Protein AF-A0A2D9JK27-F1 (afdb_monomer)

pLDDT: mean 79.07, std 22.14, range [28.7, 98.31]

Sequence (355 aa):
MSLRSRRISVITSPVRAMCAAALACWISCPAAASADTFESGLTAYERGDFTQALKIWSKVAKLNHAGAQHNLAVMYDHGQGVPEDDRVAVGWYKRAADNGHAPSQYTLGLLHSRGHSVAKDMAIAVDWYKRAALQGHGKSQFILGVLYDFGKDVARDKNEAIKWYRLAALQGDGRAQYNLALMYDFGQGGLDDPHKATEWYKLAAEQGNTKAQYMLGVAYLQGDGVPTDFSLSYAWMSLAAANGHVRARQYRSHPWQKMSREERARGRLLQRELLQRVRLRRSVSLDSPNRMALPTVELVINTQRVLAQRGLLDSAVDGILGPKTRAAIQALQKKLRLPQTGQPSNELLLLIDKD

Foldseek 3Di:
DDDDDDDDDDDDDDDDDDDDDDDDDDPPDPPPPPPLDLVVLVVCVVVLVQLSNLVSLVVVVVVLPLVSLQVNLVCLCPVRNHDNDNLSSLVSLVSSLVSLNLVSLQVQLVCQCVVPNHHNDNVSSLVSLVSSVLLLNLVSLQVQLVCLCVVVNHRNDNQSNLVSLVSSVLLLPLVSLQVNLVCLVVCHPNNPQQLSSLVSLVSSLLVVNLVSLQVNLVCLCVVGSHDNQLLSSLLSLLSSVVVPNPVSVVCSCVSVVVDDPVSVVSSVVSNVVSVVSVVVCVVCVVDDDDDDDDLNSVLVSLLQVLCVVVVQQDDDDPPQGDPSVLVVQQVVCVVVVHDNPSDQDSVNSVVSSVD

Secondary structure (DSSP, 8-state):
-------------------------------------HHHHHHHHHTT-HHHHHHHHHHHHHTT-HHHHHHHHHHHHTTSSS---HHHHHHHHHHHHHTT-HHHHHHHHHHHHHTSSS---HHHHHHHHHHHHHTT-HHHHHHHHHHHHHTSSS---HHHHHHHHHHHHHTT-HHHHHHHHHHHHTTGGG---HHHHHHHHHHHHHTT-HHHHHHHHHHHHHTSSS---HHHHHHHHHHHHHTT-HHHHHHTTHHHHH--HHHHHHHHHHHHHHHHHHHHHHHHTTS-----SS--HHHHHHHHHHHHHTT-----STT---HHHHHHHHHHHHHTT----SS--HHHHHHHTT-

Solvent-accessible surface area (backbone atoms only — not comparable to full-atom values): 18714 Å² total; per-residue (Å²): 137,89,87,82,87,84,89,88,80,91,90,81,90,89,88,88,85,90,85,86,89,81,93,76,84,84,76,79,73,72,77,75,75,75,69,80,37,72,65,58,17,50,58,27,42,77,70,66,39,26,56,59,15,50,57,28,24,62,55,40,27,74,72,68,36,26,69,28,19,34,54,50,12,51,26,21,63,66,35,47,65,41,76,62,33,56,68,62,12,52,55,25,23,47,54,6,25,76,64,63,29,37,71,27,17,35,49,51,14,51,28,17,60,68,35,54,94,41,74,64,35,52,68,62,12,49,53,27,19,49,59,9,27,78,74,62,35,46,71,27,18,32,49,52,10,50,34,18,58,72,29,63,89,40,77,64,32,49,62,60,11,51,54,24,13,49,57,10,27,71,65,62,38,38,66,23,20,31,53,48,12,50,28,17,62,67,44,44,71,78,32,70,37,39,46,60,13,41,54,27,13,46,58,5,25,76,72,62,32,39,66,22,19,30,50,42,12,47,25,18,61,72,36,48,46,40,74,64,32,41,29,58,12,27,17,30,8,46,50,9,26,75,70,63,32,64,68,22,60,72,50,32,59,59,36,56,76,75,45,54,77,65,42,51,52,49,16,54,50,49,30,52,50,53,51,49,53,51,52,51,48,57,61,42,73,75,58,80,96,81,86,90,90,65,80,47,58,65,45,54,49,42,29,52,50,50,33,45,77,70,73,36,63,49,86,56,61,92,88,43,69,20,73,62,34,30,51,52,50,39,52,48,25,60,75,71,74,44,81,83,71,68,60,83,47,73,70,51,39,60,46,50,56,74,108

Nearest PDB structures (foldseek):
  6deh-assembly2_B  TM=8.705E-01  e=5.105E-14  Legionella pneumophila subsp. pneumophila str. Philadelphia 1
  1ouv-assembly1_A  TM=7.460E-01  e=3.993E-12  Helicobacter pylori 26695
  4bwr-assembly1_A  TM=6.079E-01  e=4.332E-12  Escherichia coli CFT073
  6ok3-assembly1_B  TM=6.475E-01  e=3.062E-11  Oxalobacter formigenes OXCC13
  6onw-assembly1_B  TM=7.110E-01  e=1.992E-08  Oxalobacter formigenes OXCC13

Structure (mmCIF, N/CA/C/O backbone):
data_AF-A0A2D9JK27-F1
#
_entry.id   AF-A0A2D9JK27-F1
#
loop_
_atom_site.group_PDB
_atom_site.id
_atom_site.type_symbol
_atom_site.label_atom_id
_atom_site.label_alt_id
_atom_site.label_comp_id
_atom_site.label_asym_id
_atom_site.label_entity_id
_atom_site.label_seq_id
_atom_site.pdbx_PDB_ins_code
_atom_site.Cartn_x
_atom_site.Cartn_y
_atom_site.Cartn_z
_atom_site.occupancy
_atom_site.B_iso_or_equiv
_atom_site.auth_seq_id
_atom_site.auth_comp_id
_atom_site.auth_asym_id
_atom_site.auth_atom_id
_atom_site.pdbx_PDB_model_num
ATOM 1 N N . MET A 1 1 ? 44.751 73.634 81.754 1.00 36.12 1 MET A N 1
ATOM 2 C CA . MET A 1 1 ? 45.955 73.489 80.902 1.00 36.12 1 MET A CA 1
ATOM 3 C C . MET A 1 1 ? 45.918 72.121 80.229 1.00 36.12 1 MET A C 1
ATOM 5 O O . MET A 1 1 ? 45.548 71.171 80.900 1.00 36.12 1 MET A O 1
ATOM 9 N N . SER A 1 2 ? 46.302 72.066 78.945 1.00 33.91 2 SER A N 1
ATOM 10 C CA . SER A 1 2 ? 46.357 70.902 78.027 1.00 33.91 2 SER A CA 1
ATOM 11 C C . SER A 1 2 ? 44.991 70.414 77.506 1.00 33.91 2 SER A C 1
ATOM 13 O O . SER A 1 2 ? 44.220 69.849 78.268 1.00 33.91 2 SER A O 1
ATOM 15 N N . LEU A 1 3 ? 44.472 70.781 76.324 1.00 31.64 3 LEU A N 1
ATOM 16 C CA . LEU A 1 3 ? 44.894 70.824 74.902 1.00 31.64 3 LEU A CA 1
ATOM 17 C C . LEU A 1 3 ? 44.561 69.572 74.070 1.00 31.64 3 LEU A C 1
ATOM 19 O O . LEU A 1 3 ? 44.720 68.427 74.468 1.00 31.64 3 LEU A O 1
ATOM 23 N N . ARG A 1 4 ? 44.026 69.898 72.890 1.00 34.91 4 ARG A N 1
ATOM 24 C CA . ARG A 1 4 ? 43.303 69.105 71.895 1.00 34.91 4 ARG A CA 1
ATOM 25 C C . ARG A 1 4 ? 44.209 68.292 70.959 1.00 34.91 4 ARG A C 1
ATOM 27 O O . ARG A 1 4 ? 45.256 68.767 70.545 1.00 34.91 4 ARG A O 1
ATOM 34 N N . SER A 1 5 ? 43.597 67.224 70.436 1.00 34.84 5 SER A N 1
ATOM 35 C CA . SER A 1 5 ? 43.664 66.684 69.061 1.00 34.84 5 SER A CA 1
ATOM 36 C C . SER A 1 5 ? 44.984 66.117 68.520 1.00 34.84 5 SER A C 1
ATOM 38 O O . SER A 1 5 ? 45.970 66.833 68.412 1.00 34.84 5 SER A O 1
ATOM 40 N N . ARG A 1 6 ? 44.906 64.925 67.907 1.00 33.84 6 ARG A N 1
ATOM 41 C CA . ARG A 1 6 ? 44.798 64.776 66.437 1.00 33.84 6 ARG A CA 1
ATOM 42 C C . ARG A 1 6 ? 44.455 63.337 66.023 1.00 33.84 6 ARG A C 1
ATOM 44 O O . ARG A 1 6 ? 44.800 62.380 66.699 1.00 33.84 6 ARG A O 1
ATOM 51 N N . ARG A 1 7 ? 43.722 63.254 64.906 1.00 37.22 7 ARG A N 1
ATOM 52 C CA . ARG A 1 7 ? 43.318 62.057 64.145 1.00 37.22 7 ARG A CA 1
ATOM 53 C C . ARG A 1 7 ? 44.465 61.527 63.277 1.00 37.22 7 ARG A C 1
ATOM 55 O O . ARG A 1 7 ? 45.333 62.320 62.935 1.00 37.22 7 ARG A O 1
ATOM 62 N N . ILE A 1 8 ? 44.335 60.266 62.845 1.00 33.34 8 ILE A N 1
ATOM 63 C CA . ILE A 1 8 ? 44.569 59.637 61.512 1.00 33.34 8 ILE A CA 1
ATOM 64 C C . ILE A 1 8 ? 44.318 58.121 61.745 1.00 33.34 8 ILE A C 1
ATOM 66 O O . ILE A 1 8 ? 44.697 57.636 62.801 1.00 33.34 8 ILE A O 1
ATOM 70 N N . SER A 1 9 ? 43.804 57.238 60.885 1.00 32.19 9 SER A N 1
ATOM 71 C CA . SER A 1 9 ? 42.799 57.194 59.811 1.00 32.19 9 SER A CA 1
ATOM 72 C C . SER A 1 9 ? 43.004 55.834 59.104 1.00 32.19 9 SER A C 1
ATOM 74 O O . SER A 1 9 ? 44.050 55.684 58.489 1.00 32.19 9 SER A O 1
ATOM 76 N N . VAL A 1 10 ? 41.983 54.949 59.114 1.00 35.03 10 VAL A N 1
ATOM 77 C CA . VAL A 1 10 ? 41.627 53.940 58.063 1.00 35.03 10 VAL A CA 1
ATOM 78 C C . VAL A 1 10 ? 42.650 52.759 57.929 1.00 35.03 10 VAL A C 1
ATOM 80 O O . VAL A 1 10 ? 43.820 52.932 58.218 1.00 35.03 10 VAL A O 1
ATOM 83 N N . ILE A 1 11 ? 42.363 51.492 57.578 1.00 31.75 11 ILE A N 1
ATOM 84 C CA . ILE A 1 11 ? 41.552 50.894 56.498 1.00 31.75 11 ILE A CA 1
ATOM 85 C C . ILE A 1 11 ? 41.138 49.432 56.857 1.00 31.75 11 ILE A C 1
ATOM 87 O O . ILE A 1 11 ? 41.673 48.798 57.755 1.00 31.75 11 ILE A O 1
ATOM 91 N N . THR A 1 12 ? 40.132 48.972 56.118 1.00 30.97 12 THR A N 1
ATOM 92 C CA . THR A 1 12 ? 39.091 47.927 56.177 1.00 30.97 12 THR A CA 1
ATOM 93 C C . THR A 1 12 ? 39.421 46.424 55.964 1.00 30.97 12 THR A C 1
ATOM 95 O O . THR A 1 12 ? 40.153 46.116 55.033 1.00 30.97 12 THR A O 1
ATOM 98 N N . SER A 1 13 ? 38.649 45.555 56.669 1.00 28.70 13 SER A N 1
ATOM 99 C CA . SER A 1 13 ? 37.913 44.300 56.263 1.00 28.70 13 SER A CA 1
ATOM 100 C C . SER A 1 13 ? 38.675 43.072 55.684 1.00 28.70 13 SER A C 1
ATOM 102 O O . SER A 1 13 ? 39.800 43.269 55.241 1.00 28.70 13 SER A O 1
ATOM 104 N N . PRO A 1 14 ? 38.102 41.832 55.553 1.00 46.06 14 PRO A N 1
ATOM 105 C CA . PRO A 1 14 ? 36.779 41.266 55.944 1.00 46.06 14 PRO A CA 1
ATOM 106 C C . PRO A 1 14 ? 36.826 39.863 56.632 1.00 46.06 14 PRO A C 1
ATOM 108 O O . PRO A 1 14 ? 37.885 39.262 56.734 1.00 46.06 14 PRO A O 1
ATOM 111 N N . VAL A 1 15 ? 35.667 39.316 57.061 1.00 32.09 15 VAL A N 1
ATOM 112 C CA . VAL A 1 15 ? 35.153 37.930 56.811 1.00 32.09 15 VAL A CA 1
ATOM 113 C C . VAL A 1 15 ? 33.833 37.695 57.588 1.00 32.09 15 VAL A C 1
ATOM 115 O O . VAL A 1 15 ? 33.694 38.080 58.745 1.00 32.09 15 VAL A O 1
ATOM 118 N N . ARG A 1 16 ? 32.848 37.077 56.915 1.00 37.12 16 ARG A N 1
ATOM 119 C CA . ARG A 1 16 ? 31.519 36.645 57.407 1.00 37.12 16 ARG A CA 1
ATOM 120 C C . ARG A 1 16 ? 31.577 35.236 58.022 1.00 37.12 16 ARG A C 1
ATOM 122 O O . ARG A 1 16 ? 32.208 34.387 57.403 1.00 37.12 16 ARG A O 1
ATOM 129 N N . ALA A 1 17 ? 30.790 34.956 59.075 1.00 29.52 17 ALA A N 1
ATOM 130 C CA . ALA A 1 17 ? 30.052 33.687 59.267 1.00 29.52 17 ALA A CA 1
ATOM 131 C C . ALA A 1 17 ? 29.111 33.686 60.501 1.00 29.52 17 ALA A C 1
ATOM 133 O O . ALA A 1 17 ? 29.390 34.365 61.482 1.00 29.52 17 ALA A O 1
ATOM 134 N N . MET A 1 18 ? 28.096 32.798 60.433 1.00 28.92 18 MET A N 1
ATOM 135 C CA . MET A 1 18 ? 27.169 32.265 61.469 1.00 28.92 18 MET A CA 1
ATOM 136 C C . MET A 1 18 ? 25.878 33.059 61.746 1.00 28.92 18 MET A C 1
ATOM 138 O O . MET A 1 18 ? 25.916 34.278 61.792 1.00 28.92 18 MET A O 1
ATOM 142 N N . CYS A 1 19 ? 24.700 32.490 62.051 1.00 29.11 19 CYS A N 1
ATOM 143 C CA . CYS A 1 19 ? 23.987 31.197 61.891 1.00 29.11 19 CYS A CA 1
ATOM 144 C C . CYS A 1 19 ? 22.624 31.396 62.615 1.00 29.11 19 CYS A C 1
ATOM 146 O O . CYS A 1 19 ? 22.661 32.017 63.672 1.00 29.11 19 CYS A O 1
ATOM 148 N N . ALA A 1 20 ? 21.481 30.852 62.142 1.00 29.02 20 ALA A N 1
ATOM 149 C CA . ALA A 1 20 ? 20.421 30.230 62.987 1.00 29.02 20 ALA A CA 1
ATOM 150 C C . ALA A 1 20 ? 19.099 29.880 62.244 1.00 29.02 20 ALA A C 1
ATOM 152 O O . ALA A 1 20 ? 18.412 30.757 61.737 1.00 29.02 20 ALA A O 1
ATOM 153 N N . ALA A 1 21 ? 18.751 28.584 62.317 1.00 32.91 21 ALA A N 1
ATOM 154 C CA . ALA A 1 21 ? 17.438 27.955 62.565 1.00 32.91 21 ALA A CA 1
ATOM 155 C C . ALA A 1 21 ? 16.209 28.181 61.645 1.00 32.91 21 ALA A C 1
ATOM 157 O O . ALA A 1 21 ? 15.587 29.235 61.666 1.00 32.91 21 ALA A O 1
ATOM 158 N N . ALA A 1 22 ? 15.730 27.084 61.031 1.00 32.44 22 ALA A N 1
ATOM 159 C CA . ALA A 1 22 ? 14.298 26.760 60.913 1.00 32.44 22 ALA A CA 1
ATOM 160 C C . ALA A 1 22 ? 14.086 25.254 60.624 1.00 32.44 22 ALA A C 1
ATOM 162 O O . ALA A 1 22 ? 14.517 24.747 59.590 1.00 32.44 22 ALA A O 1
ATOM 163 N N . LEU A 1 23 ? 13.409 24.546 61.540 1.00 39.44 23 LEU A N 1
ATOM 164 C CA . LEU A 1 23 ? 12.764 23.254 61.279 1.00 39.44 23 LEU A CA 1
ATOM 165 C C . LEU A 1 23 ? 11.509 23.497 60.426 1.00 39.44 23 LEU A C 1
ATOM 167 O O . LEU A 1 23 ? 10.651 24.278 60.834 1.00 39.44 23 LEU A O 1
ATOM 171 N N . ALA A 1 24 ? 11.345 22.782 59.312 1.00 38.31 24 ALA A N 1
ATOM 172 C CA . ALA A 1 24 ? 10.057 22.676 58.631 1.00 38.31 24 ALA A CA 1
ATOM 173 C C . ALA A 1 24 ? 9.840 21.263 58.068 1.00 38.31 24 ALA A C 1
ATOM 175 O O . ALA A 1 24 ? 10.695 20.702 57.386 1.00 38.31 24 ALA A O 1
ATOM 176 N N . CYS A 1 25 ? 8.677 20.720 58.429 1.00 33.12 25 CYS A N 1
ATOM 177 C CA . CYS A 1 25 ? 8.059 19.458 58.036 1.00 33.12 25 CYS A CA 1
ATOM 178 C C . CYS A 1 25 ? 8.458 18.914 56.657 1.00 33.12 25 CYS A C 1
ATOM 180 O O . CYS A 1 25 ? 8.181 19.521 55.625 1.00 33.12 25 CYS A O 1
ATOM 182 N N . TRP A 1 26 ? 8.963 17.681 56.651 1.00 35.50 26 TRP A N 1
ATOM 183 C CA . TRP A 1 26 ? 8.923 16.814 55.481 1.00 35.50 26 TRP A CA 1
ATOM 184 C C . TRP A 1 26 ? 7.473 16.376 55.264 1.00 35.50 26 TRP A C 1
ATOM 186 O O . TRP A 1 26 ? 7.000 15.419 55.875 1.00 35.50 26 TRP A O 1
ATOM 196 N N . ILE A 1 27 ? 6.749 17.091 54.405 1.00 44.16 27 ILE A N 1
ATOM 197 C CA . ILE A 1 27 ? 5.524 16.552 53.819 1.00 44.16 27 ILE A CA 1
ATOM 198 C C . ILE A 1 27 ? 5.970 15.409 52.911 1.00 44.16 27 ILE A C 1
ATOM 200 O O . ILE A 1 27 ? 6.575 15.625 51.861 1.00 44.16 27 ILE A O 1
ATOM 204 N N . SER A 1 28 ? 5.698 14.183 53.352 1.00 39.62 28 SER A N 1
ATOM 205 C CA . SER A 1 28 ? 5.709 13.010 52.490 1.00 39.62 28 SER A CA 1
ATOM 206 C C . SER A 1 28 ? 4.688 13.268 51.384 1.00 39.62 28 SER A C 1
ATOM 208 O O . SER A 1 28 ? 3.481 13.224 51.609 1.00 39.62 28 SER A O 1
ATOM 210 N N . CYS A 1 29 ? 5.180 13.650 50.209 1.00 35.00 29 CYS A N 1
ATOM 211 C CA . CYS A 1 29 ? 4.376 13.702 49.003 1.00 35.00 29 CYS A CA 1
ATOM 212 C C . CYS A 1 29 ? 3.961 12.249 48.722 1.00 35.00 29 CYS A C 1
ATOM 214 O O . CYS A 1 29 ? 4.851 11.422 48.494 1.00 35.00 29 CYS A O 1
ATOM 216 N N . PRO A 1 30 ? 2.667 11.882 48.781 1.00 42.03 30 PRO A N 1
ATOM 217 C CA . PRO A 1 30 ? 2.264 10.560 48.342 1.00 42.03 30 PRO A CA 1
ATOM 218 C C . PRO A 1 30 ? 2.642 10.482 46.868 1.00 42.03 30 PRO A C 1
ATOM 220 O O . PRO A 1 30 ? 2.273 11.371 46.097 1.00 42.03 30 PRO A O 1
ATOM 223 N N . ALA A 1 31 ? 3.412 9.460 46.489 1.00 41.34 31 ALA A N 1
ATOM 224 C CA . ALA A 1 31 ? 3.684 9.153 45.093 1.00 41.34 31 ALA A CA 1
ATOM 225 C C . ALA A 1 31 ? 2.365 9.271 44.326 1.00 41.34 31 ALA A C 1
ATOM 227 O O . ALA A 1 31 ? 1.400 8.584 44.667 1.00 41.34 31 ALA A O 1
ATOM 228 N N . ALA A 1 32 ? 2.301 10.209 43.377 1.00 42.62 32 ALA A N 1
ATOM 229 C CA . ALA A 1 32 ? 1.109 10.450 42.589 1.00 42.62 32 ALA A CA 1
ATOM 230 C C . ALA A 1 32 ? 0.640 9.102 42.039 1.00 42.62 32 ALA A C 1
ATOM 232 O O . ALA A 1 32 ? 1.335 8.491 41.226 1.00 42.62 32 ALA A O 1
ATOM 233 N N . ALA A 1 33 ? -0.500 8.609 42.531 1.00 47.75 33 ALA A N 1
ATOM 234 C CA . ALA A 1 33 ? -1.174 7.476 41.929 1.00 47.75 33 ALA A CA 1
ATOM 235 C C . ALA A 1 33 ? -1.341 7.8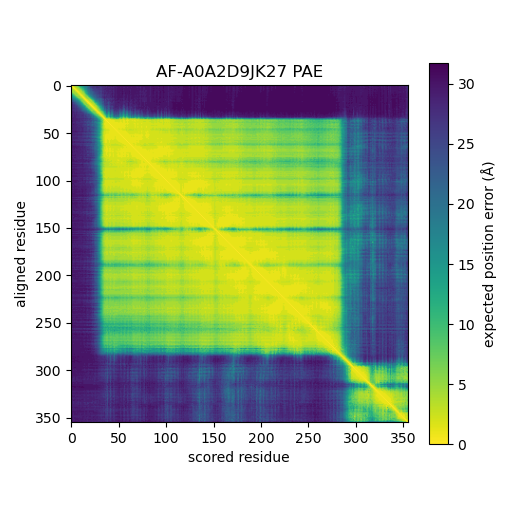48 40.457 1.00 47.75 33 ALA A C 1
ATOM 237 O O . ALA A 1 33 ? -2.023 8.827 40.151 1.00 47.75 33 ALA A O 1
ATOM 238 N N . SER A 1 34 ? -0.619 7.164 39.567 1.00 55.28 34 SER A N 1
ATOM 239 C CA . SER A 1 34 ? -0.634 7.494 38.147 1.00 55.28 34 SER A CA 1
ATOM 240 C C . SER A 1 34 ? -2.086 7.451 37.696 1.00 55.28 34 SER A C 1
ATOM 242 O O . SER A 1 34 ? -2.704 6.387 37.763 1.00 55.28 34 SER A O 1
ATOM 244 N N . ALA A 1 35 ? -2.652 8.596 37.317 1.00 75.81 35 ALA A N 1
ATOM 245 C CA . ALA A 1 35 ? -4.026 8.641 36.853 1.00 75.81 35 ALA A CA 1
ATOM 246 C C . ALA A 1 35 ? -4.196 7.615 35.720 1.00 75.81 35 ALA A C 1
ATOM 248 O O . ALA A 1 35 ? -3.325 7.495 34.851 1.00 75.81 35 ALA A O 1
ATOM 249 N N . ASP A 1 36 ? -5.289 6.852 35.753 1.00 86.56 36 ASP A N 1
ATOM 250 C CA . ASP A 1 36 ? -5.648 5.932 34.673 1.00 86.56 36 ASP A CA 1
ATOM 251 C C . ASP A 1 36 ? -5.857 6.773 33.397 1.00 86.56 36 ASP A C 1
ATOM 253 O O . ASP A 1 36 ? -6.894 7.412 33.219 1.00 86.56 36 ASP A O 1
ATOM 257 N N . THR A 1 37 ? -4.840 6.822 32.536 1.00 92.31 37 THR A N 1
ATOM 258 C CA . THR A 1 37 ? -4.794 7.598 31.291 1.00 92.31 37 THR A CA 1
ATOM 259 C C . THR A 1 37 ? -4.713 6.647 30.105 1.00 92.31 37 THR A C 1
ATOM 261 O O . THR A 1 37 ? -4.419 5.462 30.255 1.00 92.31 37 THR A O 1
ATOM 264 N N . PHE A 1 38 ? -4.966 7.148 28.896 1.00 86.50 38 PHE A N 1
ATOM 265 C CA . PHE A 1 38 ? -4.797 6.336 27.691 1.00 86.50 38 PHE A CA 1
ATOM 266 C C . PHE A 1 38 ? -3.371 5.758 27.579 1.00 86.50 38 PHE A C 1
ATOM 268 O O . PHE A 1 38 ? -3.225 4.558 27.335 1.00 86.50 38 PHE A O 1
ATOM 275 N N . GLU A 1 39 ? -2.356 6.584 27.852 1.00 90.38 39 GLU A N 1
ATOM 276 C CA . GLU A 1 39 ? -0.934 6.219 27.779 1.00 90.38 39 GLU A CA 1
ATOM 277 C C . GLU A 1 39 ? -0.511 5.200 28.840 1.00 90.38 39 GLU A C 1
ATOM 279 O O . GLU A 1 39 ? 0.279 4.298 28.556 1.00 90.38 39 GLU A O 1
ATOM 284 N N . SER A 1 40 ? -1.058 5.278 30.062 1.00 89.88 40 SER A N 1
ATOM 285 C CA . SER A 1 40 ? -0.768 4.254 31.072 1.00 89.88 40 SER A CA 1
ATOM 286 C C . SER A 1 40 ? -1.354 2.891 30.686 1.00 89.88 40 SER A C 1
ATOM 288 O O . SER A 1 40 ? -0.734 1.864 30.964 1.00 89.88 40 SER A O 1
ATOM 290 N N . GLY A 1 41 ? -2.487 2.872 29.974 1.00 88.38 41 GLY A N 1
ATOM 291 C CA . GLY A 1 41 ? -3.033 1.659 29.361 1.00 88.38 41 GLY A CA 1
ATOM 292 C C . GLY A 1 41 ? -2.144 1.105 28.243 1.00 88.38 41 GLY A C 1
ATOM 293 O O . GLY A 1 41 ? -1.900 -0.099 28.213 1.00 88.38 41 GLY A O 1
ATOM 294 N N . LEU A 1 42 ? -1.596 1.970 27.379 1.00 86.12 42 LEU A N 1
ATOM 295 C CA . LEU A 1 42 ? -0.650 1.566 26.328 1.00 86.12 42 LEU A CA 1
ATOM 296 C C . LEU A 1 42 ? 0.628 0.972 26.920 1.00 86.12 42 LEU A C 1
ATOM 298 O O . LEU A 1 42 ? 1.037 -0.119 26.537 1.00 86.12 42 LEU A O 1
ATOM 302 N N . THR A 1 43 ? 1.184 1.630 27.936 1.00 89.56 43 THR A N 1
ATOM 303 C CA . THR A 1 43 ? 2.369 1.150 28.656 1.00 89.56 43 THR A CA 1
ATOM 304 C C . THR A 1 43 ? 2.130 -0.227 29.287 1.00 89.56 43 THR A C 1
ATOM 306 O O . THR A 1 43 ? 3.018 -1.078 29.274 1.00 89.56 43 THR A O 1
ATOM 309 N N . ALA A 1 44 ? 0.943 -0.468 29.854 1.00 87.94 44 ALA A N 1
ATOM 310 C CA . ALA A 1 44 ? 0.585 -1.777 30.398 1.00 87.94 44 ALA A CA 1
ATOM 311 C C . ALA A 1 44 ? 0.484 -2.842 29.292 1.00 87.94 44 ALA A C 1
ATOM 313 O O . ALA A 1 44 ? 1.047 -3.927 29.429 1.00 87.94 44 ALA A O 1
ATOM 314 N N . TYR A 1 45 ? -0.160 -2.505 28.172 1.00 88.00 45 TYR A N 1
ATOM 315 C CA . TYR A 1 45 ? -0.314 -3.395 27.022 1.00 88.00 45 TYR A CA 1
ATOM 316 C C . TYR A 1 45 ? 1.035 -3.788 26.400 1.00 88.00 45 TYR A C 1
ATOM 318 O O . TYR A 1 45 ? 1.276 -4.966 26.152 1.00 88.00 45 TYR A O 1
ATOM 326 N N . GLU A 1 46 ? 1.947 -2.832 26.209 1.00 87.44 46 GLU A N 1
ATOM 327 C CA . GLU A 1 46 ? 3.296 -3.076 25.671 1.00 87.44 46 GLU A CA 1
ATOM 328 C C . GLU A 1 46 ? 4.145 -3.982 26.574 1.00 87.44 46 GLU A C 1
ATOM 330 O O . GLU A 1 46 ? 5.004 -4.719 26.091 1.00 87.44 46 GLU A O 1
ATOM 335 N N . ARG A 1 47 ? 3.883 -3.974 27.886 1.00 92.81 47 ARG A N 1
ATOM 336 C CA . ARG A 1 47 ? 4.515 -4.880 28.860 1.00 92.81 47 ARG A CA 1
ATOM 337 C C . ARG A 1 47 ? 3.851 -6.260 28.926 1.00 92.81 47 ARG A C 1
ATOM 339 O O . ARG A 1 47 ? 4.297 -7.098 29.704 1.00 92.81 47 ARG A O 1
ATOM 346 N N . GLY A 1 48 ? 2.791 -6.493 28.152 1.00 88.56 48 GLY A N 1
ATOM 347 C CA . GLY A 1 48 ? 1.994 -7.720 28.188 1.00 88.56 48 GLY A CA 1
ATOM 348 C C . GLY A 1 48 ? 1.043 -7.822 29.386 1.00 88.56 48 GLY A C 1
ATOM 349 O O . GLY A 1 48 ? 0.423 -8.866 29.580 1.00 88.56 48 GLY A O 1
ATOM 350 N N . ASP A 1 49 ? 0.887 -6.759 30.184 1.00 95.75 49 ASP A N 1
ATOM 351 C CA . ASP A 1 49 ? -0.093 -6.706 31.274 1.00 95.75 49 ASP A CA 1
ATOM 352 C C . ASP A 1 49 ? -1.473 -6.324 30.722 1.00 95.75 49 ASP A C 1
ATOM 354 O O . ASP A 1 49 ? -1.983 -5.208 30.883 1.00 95.75 49 ASP A O 1
ATOM 358 N N . PHE A 1 50 ? -2.076 -7.280 30.015 1.00 93.12 50 PHE A N 1
ATOM 359 C CA . PHE A 1 50 ? -3.376 -7.095 29.382 1.00 93.12 50 PHE A CA 1
ATOM 360 C C . PHE A 1 50 ? -4.494 -6.882 30.407 1.00 93.12 50 PHE A C 1
ATOM 362 O O . PHE A 1 50 ? -5.429 -6.137 30.141 1.00 93.12 50 PHE A O 1
ATOM 369 N N . THR A 1 51 ? -4.402 -7.455 31.606 1.00 96.81 51 THR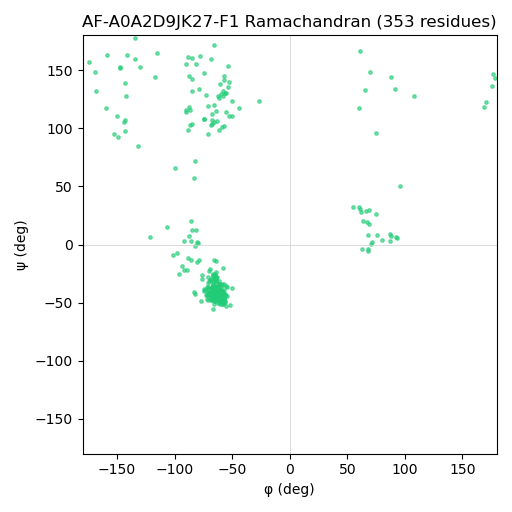 A N 1
ATOM 370 C CA . THR A 1 51 ? -5.412 -7.250 32.656 1.00 96.81 51 THR A CA 1
ATOM 371 C C . THR A 1 51 ? -5.455 -5.788 33.099 1.00 96.81 51 THR A C 1
ATOM 373 O O . THR A 1 51 ? -6.532 -5.188 33.202 1.00 96.81 51 THR A O 1
ATOM 376 N N . GLN A 1 52 ? -4.288 -5.183 33.326 1.00 95.81 52 GLN A N 1
ATOM 377 C CA . GLN A 1 52 ? -4.204 -3.778 33.701 1.00 95.81 52 GLN A CA 1
ATOM 378 C C . GLN A 1 52 ? -4.580 -2.856 32.533 1.00 95.81 52 GLN A C 1
ATOM 380 O O . GLN A 1 52 ? -5.336 -1.902 32.738 1.00 95.81 52 GLN A O 1
ATOM 385 N N . ALA A 1 53 ? -4.136 -3.161 31.308 1.00 92.31 53 ALA A N 1
ATOM 386 C CA . ALA A 1 53 ? -4.532 -2.416 30.110 1.00 92.31 53 ALA A CA 1
ATOM 387 C C . ALA A 1 53 ? -6.058 -2.422 29.914 1.00 92.31 53 ALA A C 1
ATOM 389 O O . ALA A 1 53 ? -6.662 -1.363 29.728 1.00 92.31 53 ALA A O 1
ATOM 390 N N . LEU A 1 54 ? -6.699 -3.589 30.067 1.00 96.94 54 LEU A N 1
ATOM 391 C CA . LEU A 1 54 ? -8.150 -3.752 29.970 1.00 96.94 54 LEU A CA 1
ATOM 392 C C . LEU A 1 54 ? -8.864 -2.872 30.991 1.00 96.94 54 LEU A C 1
ATOM 394 O O . LEU A 1 54 ? -9.814 -2.163 30.653 1.00 96.94 54 LEU A O 1
A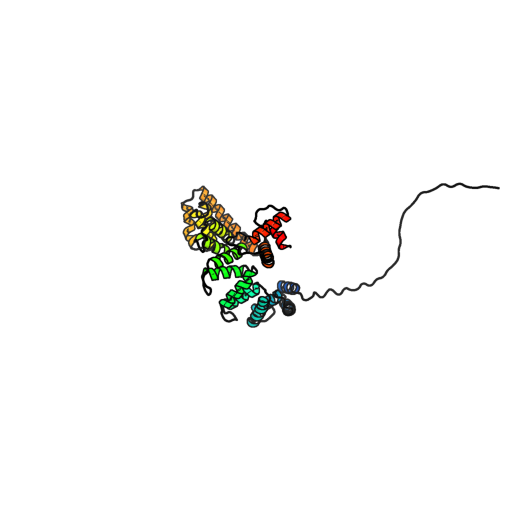TOM 398 N N . LYS A 1 55 ? -8.406 -2.899 32.247 1.00 97.12 55 LYS A N 1
ATOM 399 C CA . LYS A 1 55 ? -8.983 -2.112 33.341 1.00 97.12 55 LYS A CA 1
ATOM 400 C C . LYS A 1 55 ? -8.892 -0.611 33.064 1.00 97.12 55 LYS A C 1
ATOM 402 O O . LYS A 1 55 ? -9.886 0.095 33.248 1.00 97.12 55 LYS A O 1
ATOM 407 N N . ILE A 1 56 ? -7.728 -0.131 32.626 1.00 95.44 56 ILE A N 1
ATOM 408 C CA . ILE A 1 56 ? -7.496 1.287 32.326 1.00 95.44 56 ILE A CA 1
ATOM 409 C C . ILE A 1 56 ? -8.340 1.711 31.122 1.00 95.44 56 ILE A C 1
ATOM 411 O O . ILE A 1 56 ? -9.166 2.621 31.234 1.00 95.44 56 ILE A O 1
ATOM 415 N N . TRP A 1 57 ? -8.207 1.029 29.982 1.00 95.75 57 TRP A N 1
ATOM 416 C CA . TRP A 1 57 ? -8.938 1.398 28.771 1.00 95.75 57 TRP A CA 1
ATOM 417 C C . TRP A 1 57 ? -10.449 1.228 28.918 1.00 95.75 57 TRP A C 1
ATOM 419 O O . TRP A 1 57 ? -11.179 2.043 28.367 1.00 95.75 57 TRP A O 1
ATOM 429 N N . SER A 1 58 ? -10.949 0.303 29.744 1.00 96.88 58 SER A N 1
ATOM 430 C CA . SER A 1 58 ? -12.384 0.222 30.071 1.00 96.88 58 SER A CA 1
ATOM 431 C C . SER A 1 58 ? -12.921 1.481 30.757 1.00 96.88 58 SER A C 1
ATOM 433 O O . SER A 1 58 ? -14.080 1.845 30.551 1.00 96.88 58 SER A O 1
ATOM 435 N N . LYS A 1 59 ? -12.111 2.158 31.580 1.00 96.62 59 LYS A N 1
ATOM 436 C CA . LYS A 1 59 ? -12.492 3.435 32.204 1.00 96.62 59 LYS A CA 1
ATOM 437 C C . LYS A 1 59 ? -12.380 4.582 31.204 1.00 96.62 59 LYS A C 1
ATOM 439 O O . LYS A 1 59 ? -13.332 5.336 31.034 1.00 96.62 59 LYS A O 1
ATOM 444 N N . VAL A 1 60 ? -11.253 4.671 30.499 1.00 93.50 60 VAL A N 1
ATOM 445 C CA . VAL A 1 60 ? -10.965 5.758 29.549 1.00 93.50 60 VAL A CA 1
ATOM 446 C C . VAL A 1 60 ? -11.918 5.724 28.342 1.00 93.50 60 VAL A C 1
ATOM 448 O O . VAL A 1 60 ? -12.397 6.764 27.896 1.00 93.50 60 VAL A O 1
ATOM 451 N N . ALA A 1 61 ? -12.296 4.539 27.858 1.00 93.12 61 ALA A N 1
ATOM 452 C CA . ALA A 1 61 ? -13.250 4.368 26.760 1.00 93.12 61 ALA A CA 1
ATOM 453 C C . ALA A 1 61 ? -14.665 4.872 27.100 1.00 93.12 61 ALA A C 1
ATOM 455 O O . ALA A 1 61 ? -15.374 5.349 26.208 1.00 93.12 61 ALA A O 1
ATOM 456 N N . LYS A 1 62 ? -15.075 4.803 28.378 1.00 94.31 62 LYS A N 1
ATOM 457 C CA . LYS A 1 62 ? -16.357 5.357 28.860 1.00 94.31 62 LYS A CA 1
ATOM 458 C C . LYS A 1 62 ? -16.376 6.886 28.848 1.00 94.31 62 LYS A C 1
ATOM 460 O O . LYS A 1 62 ? -17.451 7.465 28.766 1.00 94.31 62 LYS A O 1
ATOM 465 N N . LEU A 1 63 ? -15.206 7.527 28.851 1.00 93.12 63 LEU A N 1
ATOM 466 C CA . LEU A 1 63 ? -15.039 8.977 28.685 1.00 93.12 63 LEU A CA 1
ATOM 467 C C . LEU A 1 63 ? -14.988 9.397 27.205 1.00 93.12 63 LEU A C 1
ATOM 469 O O . LEU A 1 63 ? -14.479 10.461 26.870 1.00 93.12 63 LEU A O 1
ATOM 473 N N . ASN A 1 64 ? -15.494 8.548 26.310 1.00 90.50 64 ASN A N 1
ATOM 474 C CA . ASN A 1 64 ? -15.558 8.774 24.870 1.00 90.50 64 ASN A CA 1
ATOM 475 C C . ASN A 1 64 ? -14.199 8.906 24.150 1.00 90.50 64 ASN A C 1
ATOM 477 O O . ASN A 1 64 ? -14.127 9.428 23.039 1.00 90.50 64 ASN A O 1
ATOM 481 N N . HIS A 1 65 ? -13.115 8.408 24.750 1.00 90.12 65 HIS A N 1
ATOM 482 C CA . HIS A 1 65 ? -11.794 8.427 24.126 1.00 90.12 65 HIS A CA 1
ATOM 483 C C . HIS A 1 65 ? -11.696 7.380 23.005 1.00 90.12 65 HIS A C 1
ATOM 485 O O . HIS A 1 65 ? -11.610 6.175 23.262 1.00 90.12 65 HIS A O 1
ATOM 491 N N . ALA A 1 66 ? -11.672 7.836 21.753 1.00 88.06 66 ALA A N 1
ATOM 492 C CA . ALA A 1 66 ? -11.801 6.970 20.583 1.00 88.06 66 ALA A CA 1
ATOM 493 C C . ALA A 1 66 ? -10.653 5.946 20.440 1.00 88.06 66 ALA A C 1
ATOM 495 O O . ALA A 1 66 ? -10.900 4.790 20.099 1.00 88.06 66 ALA A O 1
ATOM 496 N N . GLY A 1 67 ? -9.417 6.322 20.793 1.00 85.25 67 GLY A N 1
ATOM 497 C CA . GLY A 1 67 ? -8.280 5.391 20.807 1.00 85.25 67 GLY A CA 1
ATOM 498 C C . GLY A 1 67 ? -8.406 4.303 21.880 1.00 85.25 67 GLY A C 1
ATOM 499 O O . GLY A 1 67 ? -8.047 3.154 21.648 1.00 85.25 67 GLY A O 1
ATOM 500 N N . ALA A 1 68 ? -9.004 4.620 23.036 1.00 90.19 68 ALA A N 1
ATOM 501 C CA . ALA A 1 68 ? -9.206 3.634 24.102 1.00 90.19 68 ALA A CA 1
ATOM 502 C C . ALA A 1 68 ? -10.330 2.664 23.729 1.00 90.19 68 ALA A C 1
ATOM 504 O O . ALA A 1 68 ? -10.225 1.470 23.978 1.00 90.19 68 ALA A O 1
ATOM 505 N N . GLN A 1 69 ? -11.387 3.174 23.088 1.00 95.56 69 GLN A N 1
ATOM 506 C CA . GLN A 1 69 ? -12.454 2.354 22.518 1.00 95.56 69 GLN A CA 1
ATOM 507 C C . GLN A 1 69 ? -11.913 1.409 21.438 1.00 95.56 69 GLN A C 1
ATOM 509 O O . GLN A 1 69 ? -12.276 0.239 21.428 1.00 95.56 69 GLN A O 1
ATOM 514 N N . HIS A 1 70 ? -11.019 1.884 20.563 1.00 94.38 70 HIS A N 1
ATOM 515 C CA . HIS A 1 70 ? -10.358 1.035 19.573 1.00 94.38 70 HIS A CA 1
ATOM 516 C C . HIS A 1 70 ? -9.510 -0.058 20.222 1.00 94.38 70 HIS A C 1
ATOM 518 O O . HIS A 1 70 ? -9.669 -1.226 19.884 1.00 94.38 70 HIS A O 1
ATOM 524 N N . ASN A 1 71 ? -8.645 0.301 21.171 1.00 92.25 71 ASN A N 1
ATOM 525 C CA . ASN A 1 71 ? -7.773 -0.678 21.813 1.00 92.25 71 ASN A CA 1
ATOM 526 C C . ASN A 1 71 ? -8.577 -1.704 22.617 1.00 92.25 71 ASN A C 1
ATOM 528 O O . ASN A 1 71 ? -8.278 -2.890 22.571 1.00 92.25 71 ASN A O 1
ATOM 532 N N . LEU A 1 72 ? -9.654 -1.273 23.277 1.00 94.88 72 LEU A N 1
ATOM 533 C CA . LEU A 1 72 ? -10.578 -2.184 23.943 1.00 94.88 72 LEU A CA 1
ATOM 534 C C . LEU A 1 72 ? -11.242 -3.144 22.946 1.00 94.88 72 LEU A C 1
ATOM 536 O O . LEU A 1 72 ? -11.348 -4.328 23.239 1.00 94.88 72 LEU A O 1
ATOM 540 N N . ALA A 1 73 ? -11.639 -2.662 21.763 1.00 95.88 73 ALA A N 1
ATOM 541 C CA . ALA A 1 73 ? -12.167 -3.518 20.702 1.00 95.88 73 ALA A CA 1
ATOM 542 C C . ALA A 1 73 ? -11.153 -4.587 20.269 1.00 95.88 73 ALA A C 1
ATOM 544 O O . ALA A 1 73 ? -11.512 -5.755 20.210 1.00 95.88 73 ALA A O 1
ATOM 545 N N . VAL A 1 74 ? -9.889 -4.202 20.049 1.00 93.06 74 VAL A N 1
ATOM 546 C CA . VAL A 1 74 ? -8.795 -5.128 19.692 1.00 93.06 74 VAL A CA 1
ATOM 547 C C . VAL A 1 74 ? -8.586 -6.193 20.771 1.00 93.06 74 VAL A C 1
ATOM 549 O O . VAL A 1 74 ? -8.384 -7.359 20.450 1.00 93.06 74 VAL A O 1
ATOM 552 N N . MET A 1 75 ? -8.680 -5.826 22.051 1.00 94.50 75 MET A N 1
ATOM 553 C CA . MET A 1 75 ? -8.531 -6.796 23.139 1.00 94.50 75 MET A CA 1
ATOM 554 C C . MET A 1 75 ? -9.636 -7.856 23.136 1.00 94.50 75 MET A C 1
ATOM 556 O O . MET A 1 75 ? -9.335 -9.026 23.352 1.00 94.50 75 MET A O 1
ATOM 560 N N . TYR A 1 76 ? -10.886 -7.469 22.856 1.00 97.06 76 TYR A N 1
ATOM 561 C CA . TYR A 1 76 ? -11.988 -8.422 22.681 1.00 97.06 76 TYR A CA 1
ATOM 562 C C . TYR A 1 76 ? -11.876 -9.226 21.375 1.00 97.06 76 TYR A C 1
ATOM 564 O O . TYR A 1 76 ? -12.238 -10.393 21.377 1.00 97.06 76 TYR A O 1
ATOM 572 N N . ASP A 1 77 ? -11.349 -8.646 20.294 1.00 92.38 77 ASP A N 1
ATOM 573 C CA . ASP A 1 77 ? -11.147 -9.310 18.987 1.00 92.38 77 ASP A CA 1
ATOM 574 C C . ASP A 1 77 ? -10.031 -10.373 19.018 1.00 92.38 77 ASP A C 1
ATOM 576 O O . ASP A 1 77 ? -9.974 -11.269 18.184 1.00 92.38 77 ASP A O 1
ATOM 580 N N . HIS A 1 78 ? -9.098 -10.272 19.969 1.00 91.38 78 HIS A N 1
ATOM 581 C CA . HIS A 1 78 ? -7.943 -11.175 20.081 1.00 91.38 78 HIS A CA 1
ATOM 582 C C . HIS A 1 78 ? -7.860 -11.924 21.415 1.00 91.38 78 HIS A C 1
ATOM 584 O O . HIS A 1 78 ? -6.853 -12.577 21.692 1.00 91.38 78 HIS A O 1
ATOM 590 N N . GLY A 1 79 ? -8.875 -11.797 22.271 1.00 92.75 79 GLY A N 1
ATOM 591 C CA . GLY A 1 79 ? -8.895 -12.440 23.584 1.00 92.75 79 GLY A CA 1
ATOM 592 C C . GLY A 1 79 ? -7.742 -12.014 24.514 1.00 92.75 79 GLY A C 1
ATOM 593 O O . GLY A 1 79 ? -7.231 -12.809 25.306 1.00 92.75 79 GLY A O 1
ATOM 594 N N . GLN A 1 80 ? -7.267 -10.769 24.406 1.00 91.88 80 GLN A N 1
ATOM 595 C CA . GLN A 1 80 ? -6.106 -10.283 25.158 1.00 91.88 80 GLN A CA 1
ATOM 596 C C . GLN A 1 80 ? -6.531 -9.767 26.532 1.00 91.88 80 GLN A C 1
ATOM 598 O O . GLN A 1 80 ? -7.067 -8.670 26.660 1.00 91.88 80 GLN A O 1
ATOM 603 N N . GLY A 1 81 ? -6.292 -10.556 27.581 1.00 90.94 81 GLY A N 1
ATOM 604 C CA . GLY A 1 81 ? -6.683 -10.201 28.954 1.00 90.94 81 GLY A CA 1
ATOM 605 C C . GLY A 1 81 ? -8.194 -10.267 29.222 1.00 90.94 81 GLY A C 1
ATOM 606 O O . GLY A 1 81 ? -8.630 -9.968 30.331 1.00 90.94 81 GLY A O 1
ATOM 607 N N . VAL A 1 82 ? -8.986 -10.675 28.230 1.00 96.44 82 VAL A N 1
ATOM 608 C CA . VAL A 1 82 ? -10.437 -10.891 28.288 1.00 96.44 82 VAL A CA 1
ATOM 609 C C . VAL A 1 82 ? -10.794 -12.039 27.337 1.00 96.44 82 VAL A C 1
ATOM 611 O O . VAL A 1 82 ? -10.053 -12.234 26.379 1.00 96.44 82 VAL A O 1
ATOM 614 N N . PRO A 1 83 ? -11.865 -12.824 27.557 1.00 97.44 83 PRO A N 1
ATOM 615 C CA . PRO A 1 83 ? -12.319 -13.781 26.551 1.00 97.44 83 PRO A CA 1
ATOM 616 C C . PRO A 1 83 ? -12.629 -13.094 25.217 1.00 97.44 83 PRO A C 1
ATOM 618 O O . PRO A 1 83 ? -13.166 -11.985 25.202 1.00 97.44 83 PRO A O 1
ATOM 621 N N . GLU A 1 84 ? -12.290 -13.767 24.121 1.00 96.50 84 GLU A N 1
ATOM 622 C CA . GLU A 1 84 ? -12.602 -13.306 22.769 1.00 96.50 84 GLU A CA 1
ATOM 623 C C . GLU A 1 84 ? -14.122 -13.168 22.590 1.00 96.50 84 GLU A C 1
ATOM 625 O O . GLU A 1 84 ? -14.881 -14.077 22.939 1.00 96.50 84 GLU A O 1
ATOM 630 N N . ASP A 1 85 ? -14.566 -12.014 22.092 1.00 96.88 85 ASP A N 1
ATOM 631 C CA . ASP A 1 85 ? -15.977 -11.724 21.832 1.00 96.88 85 ASP A CA 1
ATOM 632 C C . ASP A 1 85 ? -16.116 -10.693 20.703 1.00 96.88 85 ASP A C 1
ATOM 634 O O . ASP A 1 85 ? -16.114 -9.474 20.920 1.00 96.88 85 ASP A O 1
ATOM 638 N N . ASP A 1 86 ? -16.302 -11.196 19.484 1.00 93.19 86 ASP A N 1
ATOM 639 C CA . ASP A 1 86 ? -16.487 -10.384 18.281 1.00 93.19 86 ASP A CA 1
ATOM 640 C C . ASP A 1 86 ? -17.645 -9.392 18.391 1.00 93.19 86 ASP A C 1
ATOM 642 O O . ASP A 1 86 ? -17.585 -8.291 17.841 1.00 93.19 86 ASP A O 1
ATOM 646 N N . ARG A 1 87 ? -18.739 -9.753 19.076 1.00 94.75 87 ARG A N 1
ATOM 647 C CA . ARG A 1 87 ? -19.911 -8.869 19.175 1.00 94.75 87 ARG A CA 1
ATOM 648 C C . ARG A 1 87 ? -19.582 -7.661 20.035 1.00 94.75 87 ARG A C 1
ATOM 650 O O . ARG A 1 87 ? -19.947 -6.534 19.683 1.00 94.75 87 ARG A O 1
ATOM 657 N N . VAL A 1 88 ? -18.875 -7.881 21.141 1.00 96.62 88 VAL A N 1
ATOM 658 C CA . VAL A 1 88 ? -18.388 -6.799 21.998 1.00 96.62 88 VAL A CA 1
ATOM 659 C C . VAL A 1 88 ? -17.326 -5.975 21.265 1.00 96.62 88 VAL A C 1
ATOM 661 O O . VAL A 1 88 ? -17.399 -4.741 21.295 1.00 96.62 88 VAL A O 1
ATOM 664 N N . ALA A 1 89 ? -16.405 -6.620 20.541 1.00 96.62 89 ALA A N 1
ATOM 665 C CA . ALA A 1 89 ? -15.392 -5.948 19.729 1.00 96.62 89 ALA A CA 1
ATOM 666 C C . ALA A 1 89 ? -16.021 -5.026 18.671 1.00 96.62 89 ALA A C 1
ATOM 668 O O . ALA A 1 89 ? -15.718 -3.833 18.634 1.00 96.62 89 ALA A O 1
ATOM 669 N N . VAL A 1 90 ? -16.974 -5.526 17.874 1.00 97.62 90 VAL A N 1
ATOM 670 C CA . VAL A 1 90 ? -17.734 -4.743 16.880 1.00 97.62 90 VAL A CA 1
ATOM 671 C C . VAL A 1 90 ? -18.400 -3.529 17.530 1.00 97.62 90 VAL A C 1
ATOM 673 O O . VAL A 1 90 ? -18.330 -2.421 16.991 1.00 97.62 90 VAL A O 1
ATOM 676 N N . GLY A 1 91 ? -19.017 -3.706 18.702 1.00 97.69 91 GLY A N 1
ATOM 677 C CA . GLY A 1 91 ? -19.644 -2.613 19.445 1.00 97.69 91 GLY A CA 1
ATOM 678 C C . GLY A 1 91 ? -18.658 -1.499 19.811 1.00 97.69 91 GLY A C 1
ATOM 679 O O . GLY A 1 91 ? -18.971 -0.314 19.657 1.00 97.69 91 GLY A O 1
ATOM 680 N N . TRP A 1 92 ? -17.450 -1.858 20.247 1.00 97.94 92 TRP A N 1
ATOM 681 C CA . TRP A 1 92 ? -16.396 -0.895 20.570 1.00 97.94 92 TRP A CA 1
ATOM 682 C C . TRP A 1 92 ? -15.743 -0.273 19.335 1.00 97.94 92 TRP A C 1
ATOM 684 O O . TRP A 1 92 ? -15.547 0.946 19.318 1.00 97.94 92 TRP A O 1
ATOM 694 N N . TYR A 1 93 ? -15.493 -1.050 18.275 1.00 97.62 93 TYR A N 1
ATOM 695 C CA . TYR A 1 93 ? -15.044 -0.516 16.988 1.00 97.62 93 TYR A CA 1
ATOM 696 C C . TYR A 1 93 ? -16.025 0.521 16.460 1.00 97.62 93 TYR A C 1
ATOM 698 O O . TYR A 1 93 ? -15.598 1.595 16.039 1.00 97.62 93 TYR A O 1
ATOM 706 N N . LYS A 1 94 ? -17.331 0.248 16.550 1.00 98.19 94 LYS A N 1
ATOM 707 C CA . LYS A 1 94 ? -18.364 1.192 16.129 1.00 98.19 94 LYS A CA 1
ATOM 708 C C . LYS A 1 94 ? -18.335 2.488 16.922 1.00 98.19 94 LYS A C 1
ATOM 710 O O . LYS A 1 94 ? -18.305 3.548 16.311 1.00 98.19 94 LYS A O 1
ATOM 715 N N . ARG A 1 95 ? -18.260 2.428 18.254 1.00 98.12 95 ARG A N 1
ATOM 716 C CA . ARG A 1 95 ? -18.147 3.640 19.087 1.00 98.12 95 ARG A CA 1
ATOM 717 C C . ARG A 1 95 ? -16.912 4.467 18.724 1.00 98.12 95 ARG A C 1
ATOM 719 O O . ARG A 1 95 ? -17.023 5.670 18.514 1.00 98.12 95 ARG A O 1
ATOM 726 N N . ALA A 1 96 ? -15.758 3.818 18.570 1.00 93.81 96 ALA A N 1
ATOM 727 C CA . ALA A 1 96 ? -14.529 4.492 18.158 1.00 93.81 96 ALA A CA 1
ATOM 728 C C . ALA A 1 96 ? -14.664 5.133 16.765 1.00 93.81 96 ALA A C 1
ATOM 730 O O . ALA A 1 96 ? -14.235 6.266 16.557 1.00 93.81 96 ALA A O 1
ATOM 731 N N . ALA A 1 97 ? -15.269 4.418 15.813 1.00 95.25 97 ALA A N 1
ATOM 732 C CA . ALA A 1 97 ? -15.470 4.879 14.445 1.00 95.25 97 ALA A CA 1
ATOM 733 C C . ALA A 1 97 ? -16.453 6.059 14.351 1.00 95.25 97 ALA A C 1
ATOM 735 O O . ALA A 1 97 ? -16.178 7.018 13.621 1.00 95.25 97 ALA A O 1
ATOM 736 N N . ASP A 1 98 ? -17.550 6.008 15.113 1.00 95.75 98 ASP A N 1
ATOM 737 C CA . ASP A 1 98 ? -18.529 7.091 15.260 1.00 95.75 98 ASP A CA 1
ATOM 738 C C . ASP A 1 98 ? -17.867 8.352 15.851 1.00 95.75 98 ASP A C 1
ATOM 740 O O . ASP A 1 98 ? -18.168 9.464 15.426 1.00 95.75 98 ASP A O 1
ATOM 744 N N . ASN A 1 99 ? -16.881 8.182 16.741 1.00 87.12 99 ASN A N 1
ATOM 745 C CA . ASN A 1 99 ? -16.045 9.258 17.292 1.00 87.12 99 ASN A CA 1
ATOM 746 C C . ASN A 1 99 ? -14.880 9.692 16.382 1.00 87.12 99 ASN A C 1
ATOM 748 O O . ASN A 1 99 ? -13.965 10.384 16.827 1.00 87.12 99 ASN A O 1
ATOM 752 N N . GLY A 1 100 ? -14.874 9.275 15.116 1.00 85.19 100 GLY A N 1
ATOM 753 C CA . GLY A 1 100 ? -13.879 9.712 14.140 1.00 85.19 100 GLY A CA 1
ATOM 754 C C . GLY A 1 100 ? -12.590 8.889 14.099 1.00 85.19 100 GLY A C 1
ATOM 755 O O . GLY A 1 100 ? -11.720 9.211 13.302 1.00 85.19 100 GLY A O 1
ATOM 756 N N . HIS A 1 101 ? -12.433 7.809 14.871 1.00 91.31 101 HIS A N 1
ATOM 757 C CA . HIS A 1 101 ? -11.188 7.029 14.860 1.00 91.31 101 HIS A CA 1
ATOM 758 C C . HIS A 1 101 ? -10.973 6.303 13.521 1.00 91.31 101 HIS A C 1
ATOM 760 O O . HIS A 1 101 ? -11.587 5.265 13.254 1.00 91.31 101 HIS A O 1
ATOM 766 N N . ALA A 1 102 ? -10.080 6.829 12.677 1.00 86.69 102 ALA A N 1
ATOM 767 C CA . ALA A 1 102 ? -9.872 6.339 11.313 1.00 86.69 102 ALA A CA 1
ATOM 768 C C . ALA A 1 102 ? -9.489 4.842 11.217 1.00 86.69 102 ALA A C 1
ATOM 770 O O . ALA A 1 102 ? -10.055 4.156 10.360 1.00 86.69 102 ALA A O 1
ATOM 771 N N . PRO A 1 103 ? -8.626 4.275 12.091 1.00 89.50 103 PRO A N 1
ATOM 772 C CA . PRO A 1 103 ? -8.379 2.832 12.102 1.00 89.50 103 PRO A CA 1
ATOM 773 C C . PRO A 1 103 ? -9.635 2.003 12.401 1.00 89.50 103 PRO A C 1
ATOM 775 O O . PRO A 1 103 ? -9.849 0.976 11.767 1.00 89.50 103 PRO A O 1
ATOM 778 N N . SER A 1 104 ? -10.511 2.460 13.305 1.00 93.38 104 SER A N 1
ATOM 779 C CA . SER A 1 104 ? -11.768 1.752 13.601 1.00 93.38 104 SER A CA 1
ATOM 780 C C . SER A 1 104 ? -12.775 1.862 12.462 1.00 93.38 104 SER A C 1
ATOM 782 O O . SER A 1 104 ? -13.466 0.892 12.168 1.00 93.38 104 SER A O 1
ATOM 784 N N . GLN A 1 105 ? -12.840 3.014 11.788 1.00 97.19 105 GLN A N 1
ATOM 785 C CA . GLN A 1 105 ? -13.636 3.171 10.569 1.00 97.19 105 GLN A CA 1
ATOM 786 C C . GLN A 1 105 ? -13.145 2.202 9.484 1.00 97.19 105 GLN A C 1
ATOM 788 O O . GLN A 1 105 ? -13.936 1.480 8.888 1.00 97.19 105 GLN A O 1
ATOM 793 N N . TYR A 1 106 ? -11.830 2.092 9.279 1.00 96.12 106 TYR A N 1
ATOM 794 C CA . TYR A 1 106 ? -11.260 1.079 8.390 1.00 96.12 106 TYR A CA 1
ATOM 795 C C . TYR A 1 106 ? -11.645 -0.354 8.792 1.00 96.12 106 TYR A C 1
ATOM 797 O O . TYR A 1 106 ? -12.055 -1.133 7.927 1.00 96.12 106 TYR A O 1
ATOM 805 N N . THR A 1 107 ? -11.550 -0.698 10.081 1.00 95.88 107 THR A N 1
ATOM 806 C CA . THR A 1 107 ? -11.939 -2.022 10.589 1.00 95.88 107 THR A CA 1
ATOM 807 C C . THR A 1 107 ? -13.419 -2.305 10.345 1.00 95.88 107 THR A C 1
ATOM 809 O O . THR A 1 107 ? -13.740 -3.359 9.805 1.00 95.88 107 THR A O 1
ATOM 812 N N . LEU A 1 108 ? -14.324 -1.363 10.626 1.00 97.38 108 LEU A N 1
ATOM 813 C CA . LEU A 1 108 ? -15.744 -1.531 10.298 1.00 97.38 108 LEU A CA 1
ATOM 814 C C . LEU A 1 108 ? -15.975 -1.741 8.800 1.00 97.38 108 LEU A C 1
ATOM 816 O O . LEU A 1 108 ? -16.772 -2.598 8.418 1.00 97.38 108 LEU A O 1
ATOM 820 N N . GLY A 1 109 ? -15.246 -1.019 7.946 1.00 96.75 109 GLY A N 1
ATOM 821 C CA . GLY A 1 109 ? -15.283 -1.257 6.506 1.00 96.75 109 GLY A CA 1
ATOM 822 C C . GLY A 1 109 ? -14.879 -2.692 6.138 1.00 96.75 109 GLY A C 1
ATOM 823 O O . GLY A 1 109 ? -15.527 -3.342 5.315 1.00 96.75 109 GLY A O 1
ATOM 824 N N . LEU A 1 110 ? -13.838 -3.237 6.777 1.00 95.19 110 LEU A N 1
ATOM 825 C CA . LEU A 1 110 ? -13.425 -4.634 6.584 1.00 95.19 110 LEU A CA 1
ATOM 826 C C . LEU A 1 110 ? -14.474 -5.639 7.068 1.00 95.19 110 LEU A C 1
ATOM 828 O O . LEU A 1 110 ? -14.735 -6.616 6.366 1.00 95.19 110 LEU A O 1
ATOM 832 N N . LEU A 1 111 ? -15.076 -5.406 8.232 1.00 95.38 111 LEU A N 1
ATOM 833 C CA . LEU A 1 111 ? -16.086 -6.297 8.800 1.00 95.38 111 LEU A CA 1
ATOM 834 C C . LEU A 1 111 ? -17.320 -6.372 7.891 1.00 95.38 111 LEU A C 1
ATOM 836 O O . LEU A 1 111 ? -17.734 -7.466 7.503 1.00 95.38 111 LEU A O 1
ATOM 840 N N . HIS A 1 112 ? -17.826 -5.221 7.436 1.00 95.88 112 HIS A N 1
ATOM 841 C CA . HIS A 1 112 ? -18.957 -5.157 6.507 1.00 95.88 112 HIS A CA 1
ATOM 842 C C . HIS A 1 112 ? -18.636 -5.696 5.109 1.00 95.88 112 HIS A C 1
ATOM 844 O O . HIS A 1 112 ? -19.478 -6.359 4.509 1.00 95.88 112 HIS A O 1
ATOM 850 N N . SER A 1 113 ? -17.428 -5.482 4.577 1.00 94.06 113 SER A N 1
ATOM 851 C CA . SER A 1 113 ? -17.076 -6.023 3.252 1.00 94.06 113 SER A CA 1
ATOM 852 C C . SER A 1 113 ? -16.948 -7.550 3.241 1.00 94.06 113 SER A C 1
ATOM 854 O O . SER A 1 113 ? -17.238 -8.196 2.229 1.00 94.06 113 SER A O 1
ATOM 856 N N . ARG A 1 114 ? -16.542 -8.145 4.369 1.00 92.00 114 ARG A N 1
ATOM 857 C CA . ARG A 1 114 ? -16.379 -9.598 4.525 1.00 92.00 114 ARG A CA 1
ATOM 858 C C . ARG A 1 114 ? -17.629 -10.301 5.049 1.00 92.00 114 ARG A C 1
ATOM 860 O O . ARG A 1 114 ? -17.757 -11.500 4.828 1.00 92.00 114 ARG A O 1
ATOM 867 N N . GLY A 1 115 ? -18.536 -9.581 5.709 1.00 90.25 115 GLY A N 1
ATOM 868 C CA . GLY A 1 115 ? -19.650 -10.186 6.442 1.00 90.25 115 GLY A CA 1
ATOM 869 C C . GLY A 1 115 ? -19.194 -10.950 7.686 1.00 90.25 115 GLY A C 1
ATOM 870 O O . GLY A 1 115 ? -19.796 -11.961 8.039 1.00 90.25 115 GLY A O 1
ATOM 871 N N . HIS A 1 116 ? -18.084 -10.527 8.297 1.00 85.06 116 HIS A N 1
ATOM 872 C CA . HIS A 1 116 ? -17.551 -11.154 9.503 1.00 85.06 116 HIS A CA 1
ATOM 873 C C . HIS A 1 116 ? -18.152 -10.462 10.723 1.00 85.06 116 HIS A C 1
ATOM 875 O O 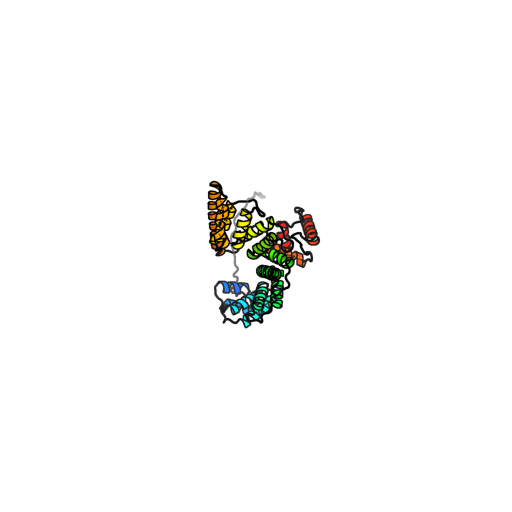. HIS A 1 116 ? -17.968 -9.257 10.896 1.00 85.06 116 HIS A O 1
ATOM 881 N N . SER A 1 117 ? -18.928 -11.206 11.511 1.00 88.06 117 SER A N 1
ATOM 882 C CA . SER A 1 117 ? -19.565 -10.759 12.766 1.00 88.06 117 SER A CA 1
ATOM 883 C C . SER A 1 117 ? -20.592 -9.616 12.620 1.00 88.06 117 SER A C 1
ATOM 885 O O . SER A 1 117 ? -21.320 -9.298 13.559 1.00 88.06 117 SER A O 1
ATOM 887 N N . VAL A 1 118 ? -20.749 -9.086 11.402 1.00 93.38 118 VAL A N 1
ATOM 888 C CA . VAL A 1 118 ? -21.811 -8.189 10.927 1.00 93.38 118 VAL A CA 1
ATOM 889 C C . VAL A 1 118 ? -22.320 -8.663 9.563 1.00 93.38 118 VAL A C 1
ATOM 891 O O . VAL A 1 118 ? -21.622 -9.378 8.845 1.00 93.38 118 VAL A O 1
ATOM 894 N N . ALA A 1 119 ? -23.527 -8.247 9.172 1.00 94.25 119 ALA A N 1
ATOM 895 C CA . ALA A 1 119 ? -24.045 -8.539 7.838 1.00 94.25 119 ALA A CA 1
ATOM 896 C C . ALA A 1 119 ? -23.144 -7.929 6.752 1.00 94.25 119 ALA A C 1
ATOM 898 O O . ALA A 1 119 ? -22.681 -6.786 6.872 1.00 94.25 119 ALA A O 1
ATOM 899 N N . LYS A 1 120 ? -22.912 -8.701 5.684 1.00 94.94 120 LYS A N 1
ATOM 900 C CA . LYS A 1 120 ? -22.139 -8.231 4.537 1.00 94.94 120 LYS A CA 1
ATOM 901 C C . LYS A 1 120 ? -22.895 -7.106 3.833 1.00 94.94 120 LYS A C 1
ATOM 903 O O . LYS A 1 120 ? -23.984 -7.337 3.319 1.00 94.94 120 LYS A O 1
ATOM 908 N N . ASP A 1 121 ? -22.283 -5.931 3.761 1.00 95.12 121 ASP A N 1
ATOM 909 C CA . ASP A 1 121 ? -22.840 -4.765 3.079 1.00 95.12 121 ASP A CA 1
ATOM 910 C C . ASP A 1 121 ? -21.708 -3.885 2.534 1.00 95.12 121 ASP A C 1
ATOM 912 O O . ASP A 1 121 ? -20.952 -3.253 3.275 1.00 95.12 121 ASP A O 1
ATOM 916 N N . MET A 1 122 ? -21.577 -3.853 1.209 1.00 94.00 122 MET A N 1
ATOM 917 C CA . MET A 1 122 ? -20.515 -3.093 0.555 1.00 94.00 122 MET A CA 1
ATOM 918 C C . MET A 1 122 ? -20.777 -1.587 0.534 1.00 94.00 122 MET A C 1
ATOM 920 O O . MET A 1 122 ? -19.815 -0.822 0.529 1.00 94.00 122 MET A O 1
ATOM 924 N N . ALA A 1 123 ? -22.036 -1.144 0.573 1.00 93.81 123 ALA A N 1
ATOM 925 C CA . ALA A 1 123 ? -22.355 0.278 0.634 1.00 93.81 123 ALA A CA 1
ATOM 926 C C . ALA A 1 123 ? -21.923 0.857 1.988 1.00 93.81 123 ALA A C 1
ATOM 928 O O . ALA A 1 123 ? -21.239 1.883 2.032 1.00 93.81 123 ALA A O 1
ATOM 929 N N . ILE A 1 124 ? -22.224 0.143 3.078 1.00 95.62 124 ILE A N 1
ATOM 930 C CA . ILE A 1 124 ? -21.756 0.505 4.423 1.00 95.62 124 ILE A CA 1
ATOM 931 C C . ILE A 1 124 ? -20.226 0.432 4.498 1.00 95.62 124 ILE A C 1
ATOM 933 O O . ILE A 1 124 ? -19.587 1.334 5.041 1.00 95.62 124 ILE A O 1
ATOM 937 N N . ALA A 1 125 ? -19.609 -0.603 3.916 1.00 96.56 125 ALA A N 1
ATOM 938 C CA . ALA A 1 125 ? -18.153 -0.725 3.909 1.00 96.56 125 ALA A CA 1
ATOM 939 C C . ALA A 1 125 ? -17.464 0.460 3.213 1.00 96.56 125 ALA A C 1
ATOM 941 O O . ALA A 1 125 ? -16.508 1.027 3.745 1.00 96.56 125 ALA A O 1
ATOM 942 N N . VAL A 1 126 ? -17.967 0.856 2.040 1.00 96.00 126 VAL A N 1
ATOM 943 C CA . VAL A 1 126 ? -17.453 1.992 1.264 1.00 96.00 126 VAL A CA 1
ATOM 944 C C . VAL A 1 126 ? -17.602 3.301 2.029 1.00 96.00 126 VAL A C 1
ATOM 946 O O . VAL A 1 126 ? -16.668 4.102 2.010 1.00 96.00 126 VAL A O 1
ATOM 949 N N . ASP A 1 127 ? -18.727 3.523 2.711 1.00 96.44 127 ASP A N 1
ATOM 950 C CA . ASP A 1 127 ? -18.920 4.720 3.537 1.00 96.44 127 ASP A CA 1
ATOM 951 C C . ASP A 1 127 ? -17.856 4.810 4.641 1.00 96.44 127 ASP A C 1
ATOM 953 O O . ASP A 1 127 ? -17.156 5.818 4.771 1.00 96.44 127 ASP A O 1
ATOM 957 N N . TRP A 1 128 ? -17.631 3.712 5.364 1.00 97.94 128 TRP A N 1
ATOM 958 C CA . TRP A 1 128 ? -16.593 3.652 6.389 1.00 97.94 128 TRP A CA 1
ATOM 959 C C . TRP A 1 128 ? -15.178 3.838 5.835 1.00 97.94 128 TRP A C 1
ATOM 961 O O . TRP A 1 128 ? -14.383 4.592 6.406 1.00 97.94 128 TRP A O 1
ATOM 971 N N . TYR A 1 129 ? -14.859 3.214 4.698 1.00 97.19 129 TYR A N 1
ATOM 972 C CA . TYR A 1 129 ? -13.576 3.432 4.035 1.00 97.19 129 TYR A CA 1
ATOM 973 C C . TYR A 1 129 ? -13.388 4.888 3.620 1.00 97.19 129 TYR A C 1
ATOM 975 O O . TYR A 1 129 ? -12.308 5.429 3.850 1.00 97.19 129 TYR A O 1
ATOM 983 N N . LYS A 1 130 ? -14.415 5.544 3.063 1.00 95.00 130 LYS A N 1
ATOM 984 C CA . LYS A 1 130 ? -14.370 6.967 2.687 1.00 95.00 130 LYS A CA 1
ATOM 985 C C . LYS A 1 130 ? -14.091 7.857 3.885 1.00 95.00 130 LYS A C 1
ATOM 987 O O . LYS A 1 130 ? -13.180 8.678 3.810 1.00 95.00 130 LYS A O 1
ATOM 992 N N . ARG A 1 131 ? -14.799 7.659 4.999 1.00 91.12 131 ARG A N 1
ATOM 993 C CA . ARG A 1 131 ? -14.574 8.425 6.236 1.00 91.12 131 ARG A CA 1
ATOM 994 C C . ARG A 1 131 ? -13.129 8.294 6.723 1.00 91.12 131 ARG A C 1
ATOM 996 O O . ARG A 1 131 ? -12.485 9.305 6.981 1.00 91.12 131 ARG A O 1
ATOM 1003 N N . ALA A 1 132 ? -12.584 7.077 6.753 1.00 87.31 132 ALA A N 1
ATOM 1004 C CA . ALA A 1 132 ? -11.195 6.848 7.152 1.00 87.31 132 ALA A CA 1
ATOM 1005 C C . ALA A 1 132 ? -10.196 7.462 6.154 1.00 87.31 132 ALA A C 1
ATOM 1007 O O . ALA A 1 132 ? -9.196 8.066 6.540 1.00 87.31 132 ALA A O 1
ATOM 1008 N N . ALA A 1 133 ? -10.455 7.314 4.855 1.00 86.44 133 ALA A N 1
ATOM 1009 C CA . ALA A 1 133 ? -9.573 7.780 3.791 1.00 86.44 133 ALA A CA 1
ATOM 1010 C C . ALA A 1 133 ? -9.486 9.312 3.716 1.00 86.44 133 ALA A C 1
ATOM 1012 O O . ALA A 1 133 ? -8.400 9.843 3.470 1.00 86.44 133 ALA A O 1
ATOM 1013 N N . LEU A 1 134 ? -10.598 10.012 3.974 1.00 88.88 134 LEU A N 1
ATOM 1014 C CA . LEU A 1 134 ? -10.656 11.476 4.080 1.00 88.88 134 LEU A CA 1
ATOM 1015 C C . LEU A 1 134 ? -9.829 12.015 5.255 1.00 88.88 134 LEU A C 1
ATOM 1017 O O . LEU A 1 134 ? -9.372 13.150 5.208 1.00 88.88 134 LEU A O 1
ATOM 1021 N N . GLN A 1 135 ? -9.584 11.187 6.272 1.00 84.06 135 GLN A N 1
ATOM 1022 C CA . GLN A 1 135 ? -8.693 11.500 7.392 1.00 84.06 135 GLN A CA 1
ATOM 1023 C C . GLN A 1 135 ? -7.226 11.131 7.125 1.00 84.06 135 GLN A C 1
ATOM 1025 O O . GLN A 1 135 ? -6.400 11.181 8.030 1.00 84.06 135 GLN A O 1
ATOM 1030 N N . GLY A 1 136 ? -6.884 10.722 5.901 1.00 81.81 136 GLY A N 1
ATOM 1031 C CA . GLY A 1 136 ? -5.518 10.338 5.557 1.00 81.81 136 GLY A CA 1
ATOM 1032 C C . GLY A 1 136 ? -5.185 8.867 5.809 1.00 81.81 136 GLY A C 1
ATOM 1033 O O . GLY A 1 136 ? -4.033 8.490 5.644 1.00 81.81 136 GLY A O 1
ATOM 1034 N N . HIS A 1 137 ? -6.137 7.994 6.165 1.00 88.38 137 HIS A N 1
ATOM 1035 C CA . HIS A 1 137 ? -5.817 6.584 6.421 1.00 88.38 137 HIS A CA 1
ATOM 1036 C C . HIS A 1 137 ? -5.396 5.843 5.135 1.00 88.38 137 HIS A C 1
ATOM 1038 O O . HIS A 1 137 ? -6.240 5.447 4.322 1.00 88.38 137 HIS A O 1
ATOM 1044 N N . GLY A 1 138 ? -4.088 5.615 4.960 1.00 84.25 138 GLY A N 1
ATOM 1045 C CA . GLY A 1 138 ? -3.498 5.098 3.718 1.00 84.25 138 GLY A CA 1
ATOM 1046 C C . GLY A 1 138 ? -4.062 3.754 3.239 1.00 84.25 138 GLY A C 1
ATOM 1047 O O . GLY A 1 138 ? -4.336 3.589 2.050 1.00 84.25 138 GLY A O 1
ATOM 1048 N N . LYS A 1 139 ? -4.346 2.803 4.148 1.00 90.25 139 LYS A N 1
ATOM 1049 C CA . LYS A 1 139 ? -4.966 1.518 3.756 1.00 90.25 139 LYS A CA 1
ATOM 1050 C C . LYS A 1 139 ? -6.382 1.709 3.204 1.00 90.25 139 LYS A C 1
ATOM 1052 O O . LYS A 1 139 ? -6.756 1.001 2.274 1.00 90.25 139 LYS A O 1
ATOM 1057 N N . SER A 1 140 ? -7.159 2.650 3.750 1.00 93.69 140 SER A N 1
ATOM 1058 C CA . SER A 1 140 ? -8.511 2.944 3.247 1.00 93.69 140 SER A CA 1
ATOM 1059 C C . SER A 1 140 ? -8.458 3.640 1.895 1.00 93.69 140 SER A C 1
ATOM 1061 O O . SER A 1 140 ? -9.221 3.281 1.005 1.00 93.69 140 SER A O 1
ATOM 1063 N N . GLN A 1 141 ? -7.525 4.580 1.715 1.00 96.06 141 GLN A N 1
ATOM 1064 C CA . GLN A 1 141 ? -7.285 5.219 0.420 1.00 96.06 141 GLN A CA 1
ATOM 1065 C C . GLN A 1 141 ? -6.925 4.175 -0.643 1.00 96.06 141 GLN A C 1
ATOM 1067 O O . GLN A 1 141 ? -7.553 4.132 -1.693 1.00 96.06 141 GLN A O 1
ATOM 1072 N N . PHE A 1 142 ? -6.000 3.255 -0.351 1.00 95.75 142 PHE A N 1
ATOM 1073 C CA . PHE A 1 142 ? -5.678 2.170 -1.280 1.00 95.75 142 PHE A CA 1
ATOM 1074 C C . PHE A 1 142 ? -6.907 1.314 -1.628 1.00 95.75 142 PHE A C 1
ATOM 1076 O O . PHE A 1 142 ? -7.142 1.044 -2.805 1.00 95.75 142 PHE A O 1
ATOM 1083 N N . ILE A 1 143 ? -7.708 0.912 -0.632 1.00 96.44 143 ILE A N 1
ATOM 1084 C CA . ILE A 1 143 ? -8.918 0.110 -0.872 1.00 96.44 143 ILE A CA 1
ATOM 1085 C C . ILE A 1 143 ? -9.923 0.860 -1.746 1.00 96.44 143 ILE A C 1
ATOM 1087 O O . ILE A 1 143 ? -10.444 0.266 -2.683 1.00 96.44 143 ILE A O 1
ATOM 1091 N N . LEU A 1 144 ? -10.180 2.144 -1.490 1.00 95.81 144 LEU A N 1
ATOM 1092 C CA . LEU A 1 144 ? -11.075 2.934 -2.341 1.00 95.81 144 LEU A CA 1
ATOM 1093 C C . LEU A 1 144 ? -10.553 3.029 -3.771 1.00 95.81 144 LEU A C 1
ATOM 1095 O O . LEU A 1 144 ? -11.340 2.874 -4.701 1.00 95.81 144 LEU A O 1
ATOM 1099 N N . GLY A 1 145 ? -9.238 3.198 -3.939 1.00 96.56 145 GLY A N 1
ATOM 1100 C CA . GLY A 1 145 ? -8.582 3.117 -5.242 1.00 96.56 145 GLY A CA 1
ATOM 1101 C C . GLY A 1 145 ? -8.951 1.827 -5.971 1.00 96.56 145 GLY A C 1
ATOM 1102 O O . GLY A 1 145 ? -9.478 1.879 -7.075 1.00 96.56 145 GLY A O 1
ATOM 1103 N N . VAL A 1 146 ? -8.784 0.677 -5.309 1.00 95.50 146 VAL A N 1
ATOM 1104 C CA . VAL A 1 146 ? -9.142 -0.643 -5.859 1.00 95.50 146 VAL A CA 1
ATOM 1105 C C . VAL A 1 146 ? -10.635 -0.753 -6.180 1.00 95.50 146 VAL A C 1
ATOM 1107 O O . VAL A 1 146 ? -10.997 -1.231 -7.253 1.00 95.50 146 VAL A O 1
ATOM 1110 N N . LEU A 1 147 ? -11.516 -0.325 -5.274 1.00 94.94 147 LEU A N 1
ATOM 1111 C CA . LEU A 1 147 ? -12.963 -0.453 -5.466 1.00 94.94 147 LEU A CA 1
ATOM 1112 C C . LEU A 1 147 ? -13.431 0.318 -6.706 1.00 94.94 147 LEU A C 1
ATOM 1114 O O . LEU A 1 147 ? -14.117 -0.249 -7.556 1.00 94.94 147 LEU A O 1
ATOM 1118 N N . TYR A 1 148 ? -12.992 1.568 -6.855 1.00 95.62 148 TYR A N 1
ATOM 1119 C CA . TYR A 1 148 ? -13.321 2.394 -8.015 1.00 95.62 148 TYR A CA 1
ATOM 1120 C C . TYR A 1 148 ? -12.643 1.925 -9.311 1.00 95.62 148 TYR A C 1
ATOM 1122 O O . TYR A 1 148 ? -13.231 2.040 -10.386 1.00 95.62 148 TYR A O 1
ATOM 1130 N N . ASP A 1 149 ? -11.444 1.349 -9.222 1.00 95.25 149 ASP A N 1
ATOM 1131 C CA . ASP A 1 149 ? -10.671 0.860 -10.368 1.00 95.25 149 ASP A CA 1
ATOM 1132 C C . ASP A 1 149 ? -11.334 -0.348 -11.050 1.00 95.25 149 ASP A C 1
ATOM 1134 O O . ASP A 1 149 ? -11.507 -0.381 -12.275 1.00 95.25 149 ASP A O 1
ATOM 1138 N N . PHE A 1 150 ? -11.751 -1.327 -10.242 1.00 90.25 150 PHE A N 1
ATOM 1139 C CA . PHE A 1 150 ? -12.377 -2.558 -10.725 1.00 90.25 150 PHE A CA 1
ATOM 1140 C C . PHE A 1 150 ? -13.898 -2.451 -10.857 1.00 90.25 150 PHE A C 1
ATOM 1142 O O . PHE A 1 150 ? -14.486 -3.218 -11.617 1.00 90.25 150 PHE A O 1
ATOM 1149 N N . GLY A 1 151 ? -14.540 -1.511 -10.156 1.00 87.19 151 GLY A N 1
ATOM 1150 C CA . GLY A 1 151 ? -15.993 -1.337 -10.188 1.00 87.19 151 GLY A CA 1
ATOM 1151 C C . GLY A 1 151 ? -16.765 -2.507 -9.579 1.00 87.19 151 GLY A C 1
ATOM 1152 O O . GLY A 1 151 ? -17.873 -2.819 -10.014 1.00 87.19 151 GLY A O 1
ATOM 1153 N N . LYS A 1 152 ? -16.161 -3.214 -8.618 1.00 73.19 152 LYS A N 1
ATOM 1154 C CA . LYS A 1 152 ? -16.837 -4.290 -7.894 1.00 73.19 152 LYS A CA 1
ATOM 1155 C C . LYS A 1 152 ? -17.562 -3.677 -6.702 1.00 73.19 152 LYS A C 1
ATOM 1157 O O . LYS A 1 152 ? -16.920 -3.079 -5.844 1.00 73.19 152 LYS A O 1
ATOM 1162 N N . ASP A 1 153 ? -18.886 -3.806 -6.679 1.00 77.19 153 ASP A N 1
ATOM 1163 C CA . ASP A 1 153 ? -19.782 -3.297 -5.627 1.00 77.19 153 ASP A CA 1
ATOM 1164 C C . ASP A 1 153 ? -19.900 -1.755 -5.534 1.00 77.19 153 ASP A C 1
ATOM 1166 O O . ASP A 1 153 ? -20.754 -1.240 -4.815 1.00 77.19 153 ASP A O 1
ATOM 1170 N N . VAL A 1 154 ? -19.106 -1.012 -6.314 1.00 86.38 154 VAL A N 1
ATOM 1171 C CA . VAL A 1 154 ? -19.262 0.424 -6.604 1.00 86.38 154 VAL A CA 1
ATOM 1172 C C . VAL A 1 154 ? -19.184 0.649 -8.110 1.00 86.38 154 VAL A C 1
ATOM 1174 O O . VAL A 1 154 ? -18.528 -0.115 -8.814 1.00 86.38 154 VAL A O 1
ATOM 1177 N N . ALA A 1 155 ? -19.823 1.703 -8.623 1.00 90.88 155 ALA A N 1
ATOM 1178 C CA . ALA A 1 155 ? -19.663 2.074 -10.026 1.00 90.88 155 ALA A CA 1
ATOM 1179 C C . ALA A 1 155 ? -18.181 2.341 -10.334 1.00 90.88 155 ALA A C 1
ATOM 1181 O O . ALA A 1 155 ? -17.500 3.050 -9.588 1.00 90.88 155 ALA A O 1
ATOM 1182 N N . ARG A 1 156 ? -17.682 1.750 -11.425 1.00 94.12 156 ARG A N 1
ATOM 1183 C CA . ARG A 1 156 ? -16.295 1.932 -11.858 1.00 94.12 156 ARG A CA 1
ATOM 1184 C C . ARG A 1 156 ? -16.044 3.399 -12.197 1.00 94.12 156 ARG A C 1
ATOM 1186 O O . ARG A 1 156 ? -16.740 3.951 -13.045 1.00 94.12 156 ARG A O 1
ATOM 1193 N N . ASP A 1 157 ? -15.008 3.981 -11.609 1.00 94.44 157 ASP A N 1
ATOM 1194 C CA . ASP A 1 157 ? -14.591 5.361 -11.852 1.00 94.44 157 ASP A CA 1
ATOM 1195 C C . ASP A 1 157 ? -13.062 5.449 -11.797 1.00 94.44 157 ASP A C 1
ATOM 1197 O O . ASP A 1 157 ? -12.437 5.388 -10.738 1.00 94.44 157 ASP A O 1
ATOM 1201 N N . LYS A 1 158 ? -12.436 5.578 -12.968 1.00 93.38 158 LYS A N 1
ATOM 1202 C CA . LYS A 1 158 ? -10.974 5.630 -13.064 1.00 93.38 158 LYS A CA 1
ATOM 1203 C C . LYS A 1 158 ? -10.401 6.908 -12.455 1.00 93.38 158 LYS A C 1
ATOM 1205 O O . LYS A 1 158 ? -9.311 6.850 -11.897 1.00 93.38 158 LYS A O 1
ATOM 1210 N N . ASN A 1 159 ? -11.127 8.022 -12.494 1.00 92.56 159 ASN A N 1
ATOM 1211 C CA . ASN A 1 159 ? -10.645 9.292 -11.956 1.00 92.56 159 ASN A CA 1
ATOM 1212 C C . ASN A 1 159 ? -10.638 9.264 -10.425 1.00 92.56 159 ASN A C 1
ATOM 1214 O O . ASN A 1 159 ? -9.646 9.650 -9.802 1.00 92.56 159 ASN A O 1
ATOM 1218 N N . GLU A 1 160 ? -11.696 8.729 -9.807 1.00 93.00 160 GLU A N 1
ATOM 1219 C CA . GLU A 1 160 ? -11.700 8.494 -8.359 1.00 93.00 160 GLU A CA 1
ATOM 1220 C C . GLU A 1 160 ? -10.636 7.464 -7.960 1.00 93.00 160 GLU A C 1
ATOM 1222 O O . GLU A 1 160 ? -9.913 7.676 -6.984 1.00 93.00 160 GLU A O 1
ATOM 1227 N N . ALA A 1 161 ? -10.453 6.393 -8.738 1.00 95.94 161 ALA A N 1
ATOM 1228 C CA . ALA A 1 161 ? -9.395 5.424 -8.474 1.00 95.94 161 ALA A CA 1
ATOM 1229 C C . ALA A 1 161 ? -7.994 6.060 -8.483 1.00 95.94 161 ALA A C 1
ATOM 1231 O O . ALA A 1 161 ? -7.229 5.871 -7.535 1.00 95.94 161 ALA A O 1
ATOM 1232 N N . ILE A 1 162 ? -7.678 6.869 -9.503 1.00 94.12 162 ILE A N 1
ATOM 1233 C CA . ILE A 1 162 ? -6.413 7.613 -9.616 1.00 94.12 162 ILE A CA 1
ATOM 1234 C C . ILE A 1 162 ? -6.201 8.509 -8.400 1.00 94.12 162 ILE A C 1
ATOM 1236 O O . ILE A 1 162 ? -5.119 8.503 -7.811 1.00 94.12 162 ILE A O 1
ATOM 1240 N N . LYS A 1 163 ? -7.225 9.271 -8.004 1.00 94.00 163 LYS A N 1
ATOM 1241 C CA . LYS A 1 163 ? -7.171 10.164 -6.842 1.00 94.00 163 LYS A CA 1
ATOM 1242 C C . LYS A 1 163 ? -6.811 9.397 -5.571 1.00 94.00 163 LYS A C 1
ATOM 1244 O O . LYS A 1 163 ? -5.877 9.783 -4.865 1.00 94.00 163 LYS A O 1
ATOM 1249 N N . TRP A 1 164 ? -7.502 8.294 -5.297 1.00 92.31 164 TRP A N 1
ATOM 1250 C CA . TRP A 1 164 ? -7.270 7.499 -4.094 1.00 92.31 164 TRP A CA 1
ATOM 1251 C C . TRP A 1 164 ? -5.937 6.745 -4.115 1.00 92.31 164 TRP A C 1
ATOM 1253 O O . TRP A 1 164 ? -5.220 6.750 -3.110 1.00 92.31 164 TRP A O 1
ATOM 1263 N N . TYR A 1 165 ? -5.548 6.166 -5.256 1.00 95.94 165 TYR A N 1
ATOM 1264 C CA . TYR A 1 165 ? -4.224 5.565 -5.410 1.00 95.94 165 TYR A CA 1
ATOM 1265 C C . TYR A 1 165 ? -3.111 6.593 -5.247 1.00 95.94 165 TYR A C 1
ATOM 1267 O O . TYR A 1 165 ? -2.139 6.302 -4.562 1.00 95.94 165 TYR A O 1
ATOM 1275 N N . ARG A 1 166 ? -3.244 7.798 -5.812 1.00 92.44 166 ARG A N 1
ATOM 1276 C CA . ARG A 1 166 ? -2.239 8.859 -5.668 1.00 92.44 166 ARG A CA 1
ATOM 1277 C C . ARG A 1 166 ? -2.053 9.262 -4.213 1.00 92.44 166 ARG A C 1
ATOM 1279 O O . ARG A 1 166 ? -0.913 9.349 -3.767 1.00 92.44 166 ARG A O 1
ATOM 1286 N N . LEU A 1 167 ? -3.143 9.452 -3.467 1.00 84.00 167 LEU A N 1
ATOM 1287 C CA . LEU A 1 167 ? -3.056 9.751 -2.038 1.00 84.00 167 LEU A CA 1
ATOM 1288 C C . LEU A 1 167 ? -2.312 8.637 -1.287 1.00 84.00 167 LEU A C 1
ATOM 1290 O O . LEU A 1 167 ? -1.319 8.928 -0.632 1.00 84.00 167 LEU A O 1
ATOM 1294 N N . ALA A 1 168 ? -2.691 7.368 -1.464 1.00 85.94 168 ALA A N 1
ATOM 1295 C CA . ALA A 1 168 ? -2.006 6.249 -0.809 1.00 85.94 168 ALA A CA 1
ATOM 1296 C C . ALA A 1 168 ? -0.537 6.084 -1.262 1.00 85.94 168 ALA A C 1
ATOM 1298 O O . ALA A 1 168 ? 0.338 5.768 -0.455 1.00 85.94 168 ALA A O 1
ATOM 1299 N N . ALA A 1 169 ? -0.244 6.327 -2.541 1.00 85.44 169 ALA A N 1
ATOM 1300 C CA . ALA A 1 169 ? 1.092 6.216 -3.121 1.00 85.44 169 ALA A CA 1
ATOM 1301 C C . ALA A 1 169 ? 2.059 7.274 -2.572 1.00 85.44 169 ALA A C 1
ATOM 1303 O O . ALA A 1 169 ? 3.224 6.960 -2.312 1.00 85.44 169 ALA A O 1
ATOM 1304 N N . LEU A 1 170 ? 1.566 8.498 -2.347 1.00 86.56 170 LEU A N 1
ATOM 1305 C CA . LEU A 1 170 ? 2.310 9.583 -1.698 1.00 86.56 170 LEU A CA 1
ATOM 1306 C C . LEU A 1 170 ? 2.613 9.282 -0.224 1.00 86.56 170 LEU A C 1
ATOM 1308 O O . LEU A 1 170 ? 3.621 9.751 0.293 1.00 86.56 170 LEU A O 1
ATOM 1312 N N . GLN A 1 171 ? 1.801 8.445 0.430 1.00 79.94 171 GLN A N 1
ATOM 1313 C CA . GLN A 1 171 ? 2.090 7.925 1.774 1.00 79.94 171 GLN A CA 1
ATOM 1314 C C . GLN A 1 171 ? 3.085 6.758 1.780 1.00 79.94 171 GLN A C 1
ATOM 1316 O O . GLN A 1 171 ? 3.374 6.187 2.829 1.00 79.94 171 GLN A O 1
ATOM 1321 N N . GLY A 1 172 ? 3.591 6.368 0.610 1.00 82.94 172 GLY A N 1
ATOM 1322 C CA . GLY A 1 172 ? 4.521 5.260 0.481 1.00 82.94 172 GLY A CA 1
ATOM 1323 C C . GLY A 1 172 ? 3.864 3.891 0.325 1.00 82.94 172 GLY A C 1
ATOM 1324 O O . GLY A 1 172 ? 4.593 2.908 0.341 1.00 82.94 172 GLY A O 1
ATOM 1325 N N . ASP A 1 173 ? 2.544 3.760 0.132 1.00 88.75 173 ASP A N 1
ATOM 1326 C CA . ASP A 1 173 ? 1.947 2.435 -0.101 1.00 88.75 173 ASP A CA 1
ATOM 1327 C C . ASP A 1 173 ? 2.437 1.852 -1.442 1.00 88.75 173 ASP A C 1
ATOM 1329 O O . ASP A 1 173 ? 2.006 2.257 -2.524 1.00 88.75 173 ASP A O 1
ATOM 1333 N N . GLY A 1 174 ? 3.344 0.870 -1.381 1.00 87.81 174 GLY A N 1
ATOM 1334 C CA . GLY A 1 174 ? 3.948 0.249 -2.564 1.00 87.81 174 GLY A CA 1
ATOM 1335 C C . GLY A 1 174 ? 2.969 -0.511 -3.473 1.00 87.81 174 GLY A C 1
ATOM 1336 O O . GLY A 1 174 ? 3.314 -0.835 -4.613 1.00 87.81 174 GLY A O 1
ATOM 1337 N N . ARG A 1 175 ? 1.744 -0.813 -3.015 1.00 94.75 175 ARG A N 1
ATOM 1338 C CA . ARG A 1 175 ? 0.681 -1.383 -3.864 1.00 94.75 175 ARG A CA 1
ATOM 1339 C C . ARG A 1 175 ? -0.023 -0.272 -4.632 1.00 94.75 175 ARG A C 1
ATOM 1341 O O . ARG A 1 175 ? -0.256 -0.429 -5.826 1.00 94.75 175 ARG A O 1
ATOM 1348 N N . ALA A 1 176 ? -0.305 0.849 -3.970 1.00 94.75 176 ALA A N 1
ATOM 1349 C CA . ALA A 1 176 ? -0.873 2.032 -4.607 1.00 94.75 176 ALA A CA 1
ATOM 1350 C C . ALA A 1 176 ? 0.080 2.629 -5.651 1.00 94.75 176 ALA A C 1
ATOM 1352 O O . ALA A 1 176 ? -0.350 2.925 -6.759 1.00 94.75 176 ALA A O 1
ATOM 1353 N N . GLN A 1 177 ? 1.379 2.719 -5.340 1.00 97.19 177 GLN A N 1
ATOM 1354 C CA . GLN A 1 177 ? 2.411 3.151 -6.292 1.00 97.19 177 GLN A CA 1
ATOM 1355 C C . GLN A 1 177 ? 2.434 2.261 -7.540 1.00 97.19 177 GLN A C 1
ATOM 1357 O O . GLN A 1 177 ? 2.437 2.762 -8.657 1.00 97.19 177 GLN A O 1
ATOM 1362 N N . TYR A 1 178 ? 2.382 0.937 -7.364 1.00 97.75 178 TYR A N 1
ATOM 1363 C CA . TYR A 1 178 ? 2.325 0.001 -8.487 1.00 97.75 178 TYR A CA 1
ATOM 1364 C C . TYR A 1 178 ? 1.048 0.151 -9.325 1.00 97.75 178 TYR A C 1
ATOM 1366 O O . TYR A 1 178 ? 1.126 0.156 -10.548 1.00 97.75 178 TYR A O 1
ATOM 1374 N N . ASN A 1 179 ? -0.119 0.295 -8.693 1.00 97.94 179 ASN A N 1
ATOM 1375 C CA . ASN A 1 179 ? -1.373 0.465 -9.431 1.00 97.94 179 ASN A CA 1
ATOM 1376 C C . ASN A 1 179 ? -1.434 1.813 -10.159 1.00 97.94 179 ASN A C 1
ATOM 1378 O O . ASN A 1 179 ? -1.902 1.868 -11.291 1.00 97.94 179 ASN A O 1
ATOM 1382 N N . LEU A 1 180 ? -0.910 2.883 -9.558 1.00 96.19 180 LEU A N 1
ATOM 1383 C CA . LEU A 1 180 ? -0.804 4.179 -10.221 1.00 96.19 180 LEU A CA 1
ATOM 1384 C C . LEU A 1 180 ? 0.174 4.129 -11.403 1.00 96.19 180 LEU A C 1
ATOM 1386 O O . LEU A 1 180 ? -0.114 4.708 -12.445 1.00 96.19 180 LEU A O 1
ATOM 1390 N N . ALA A 1 181 ? 1.285 3.396 -11.271 1.00 97.94 181 ALA A N 1
ATOM 1391 C CA . ALA A 1 181 ? 2.205 3.147 -12.376 1.00 97.94 181 ALA A CA 1
ATOM 1392 C C . ALA A 1 181 ? 1.504 2.443 -13.546 1.00 97.94 181 ALA A C 1
ATOM 1394 O O . ALA A 1 181 ? 1.595 2.919 -14.668 1.00 97.94 181 ALA A O 1
ATOM 1395 N N . LEU A 1 182 ? 0.738 1.376 -13.274 1.00 96.94 182 LEU A N 1
ATOM 1396 C CA . LEU A 1 182 ? -0.056 0.683 -14.297 1.00 96.94 182 LEU A CA 1
ATOM 1397 C C . LEU A 1 182 ? -1.062 1.615 -14.981 1.00 96.94 182 LEU A C 1
ATOM 1399 O O . LEU A 1 182 ? -1.330 1.462 -16.168 1.00 96.94 182 LEU A O 1
ATOM 1403 N N . MET A 1 183 ? -1.650 2.561 -14.246 1.00 96.88 183 MET A N 1
ATOM 1404 C CA . MET A 1 183 ? -2.585 3.509 -14.846 1.00 96.88 183 MET A CA 1
ATOM 1405 C C . MET A 1 183 ? -1.896 4.426 -15.854 1.00 96.88 183 MET A C 1
ATOM 1407 O O . MET A 1 183 ? -2.439 4.580 -16.940 1.00 96.88 183 MET A O 1
ATOM 1411 N N . TYR A 1 184 ? -0.707 4.950 -15.534 1.00 97.38 184 TYR A N 1
ATOM 1412 C CA . TYR A 1 184 ? 0.113 5.720 -16.479 1.00 97.38 184 TYR A CA 1
ATOM 1413 C C . TYR A 1 184 ? 0.608 4.889 -17.669 1.00 97.38 184 TYR A C 1
ATOM 1415 O O . TYR A 1 184 ? 0.631 5.389 -18.784 1.00 97.38 184 TYR A O 1
ATOM 1423 N N . ASP A 1 185 ? 1.003 3.639 -17.420 1.00 94.88 185 ASP A N 1
ATOM 1424 C CA . ASP A 1 185 ? 1.549 2.697 -18.411 1.00 94.88 185 ASP A CA 1
ATOM 1425 C C . ASP A 1 185 ? 0.500 2.283 -19.460 1.00 94.88 185 ASP A C 1
ATOM 1427 O O . ASP A 1 185 ? 0.799 2.066 -20.628 1.00 94.88 185 ASP A O 1
ATOM 1431 N N . PHE A 1 186 ? -0.766 2.181 -19.045 1.00 94.06 186 PHE A N 1
ATOM 1432 C CA . PHE A 1 186 ? -1.868 1.735 -19.901 1.00 94.06 186 PHE A CA 1
ATOM 1433 C C . PHE A 1 186 ? -2.825 2.854 -20.332 1.00 94.06 186 PHE A C 1
ATOM 1435 O O . PHE A 1 186 ? -3.941 2.547 -20.764 1.00 94.06 186 PHE A O 1
ATOM 1442 N N . GLY A 1 187 ? -2.461 4.131 -20.191 1.00 93.50 187 GLY A N 1
ATOM 1443 C CA . GLY A 1 187 ? -3.325 5.222 -20.656 1.00 93.50 187 GLY A CA 1
ATOM 1444 C C . GLY A 1 187 ? -4.624 5.392 -19.846 1.00 93.50 187 GLY A C 1
ATOM 1445 O O . GLY A 1 187 ? -5.607 5.947 -20.345 1.00 93.50 187 GLY A O 1
ATOM 1446 N N . GLN A 1 188 ? -4.725 4.832 -18.634 1.00 92.38 188 GLN A N 1
ATOM 1447 C CA . GLN A 1 188 ? -6.008 4.710 -17.933 1.00 92.38 188 GLN A CA 1
ATOM 1448 C C . GLN A 1 188 ? -6.426 6.023 -17.276 1.00 92.38 188 GLN A C 1
ATOM 1450 O O . GLN A 1 188 ? -5.649 6.657 -16.570 1.00 92.38 188 GLN A O 1
ATOM 1455 N N . GLY A 1 189 ? -7.694 6.409 -17.461 1.00 88.56 189 GLY A N 1
ATOM 1456 C CA . GLY A 1 189 ? -8.229 7.650 -16.886 1.00 88.56 189 GLY A CA 1
ATOM 1457 C C . GLY A 1 189 ? -7.522 8.909 -17.402 1.00 88.56 189 GLY A C 1
ATOM 1458 O O . GLY A 1 189 ? -7.433 9.892 -16.678 1.00 88.56 189 GLY A O 1
ATOM 1459 N N . GLY A 1 190 ? -6.983 8.864 -18.627 1.00 90.44 190 GLY A N 1
ATOM 1460 C CA . GLY A 1 190 ? -6.243 9.976 -19.233 1.00 90.44 190 GLY A CA 1
ATOM 1461 C C . GLY A 1 190 ? -4.789 10.100 -18.767 1.00 90.44 190 GLY A C 1
ATOM 1462 O O . GLY A 1 190 ? -4.108 11.039 -19.169 1.00 90.44 190 GLY A O 1
ATOM 1463 N N . LEU A 1 191 ? -4.302 9.172 -17.937 1.00 91.38 191 LEU A N 1
ATOM 1464 C CA . LEU A 1 191 ? -2.891 9.083 -17.582 1.00 91.38 191 LEU A CA 1
ATOM 1465 C C . LEU A 1 191 ? -2.144 8.281 -18.644 1.00 91.38 191 LEU A C 1
ATOM 1467 O O . LEU A 1 191 ? -2.235 7.063 -18.639 1.00 91.38 191 LEU A O 1
ATOM 1471 N N . ASP A 1 192 ? -1.401 8.954 -19.515 1.00 93.88 192 ASP A N 1
ATOM 1472 C CA . ASP A 1 192 ? -0.535 8.330 -20.521 1.00 93.88 192 ASP A CA 1
ATOM 1473 C C . ASP A 1 192 ? 0.839 9.008 -20.468 1.00 93.88 192 ASP A 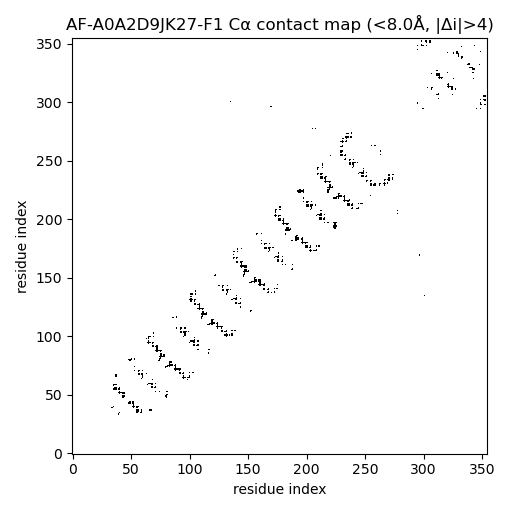C 1
ATOM 1475 O O . ASP A 1 192 ? 1.086 10.033 -21.104 1.00 93.88 192 ASP A O 1
ATOM 1479 N N . ASP A 1 193 ? 1.687 8.528 -19.558 1.00 94.69 193 ASP A N 1
ATOM 1480 C CA . ASP A 1 193 ? 3.013 9.101 -19.314 1.00 94.69 193 ASP A CA 1
ATOM 1481 C C . ASP A 1 193 ? 3.966 7.989 -18.852 1.00 94.69 193 ASP A C 1
ATOM 1483 O O . ASP A 1 193 ? 4.039 7.684 -17.651 1.00 94.69 193 ASP A O 1
ATOM 1487 N N . PRO A 1 194 ? 4.701 7.359 -19.783 1.00 92.56 194 PRO A N 1
ATOM 1488 C CA . PRO A 1 194 ? 5.569 6.240 -19.450 1.00 92.56 194 PRO A CA 1
ATOM 1489 C C . PRO A 1 194 ? 6.725 6.660 -18.531 1.00 92.56 194 PRO A C 1
ATOM 1491 O O . PRO A 1 194 ? 7.171 5.871 -17.695 1.00 92.56 194 PRO A O 1
ATOM 1494 N N . HIS A 1 195 ? 7.176 7.922 -18.584 1.00 93.75 195 HIS A N 1
ATOM 1495 C CA . HIS A 1 195 ? 8.168 8.427 -17.633 1.00 93.75 195 HIS A CA 1
ATOM 1496 C C . HIS A 1 195 ? 7.617 8.368 -16.204 1.00 93.75 195 HIS A C 1
ATOM 1498 O O . HIS A 1 195 ? 8.239 7.760 -15.331 1.00 93.75 195 HIS A O 1
ATOM 1504 N N . LYS A 1 196 ? 6.402 8.877 -15.965 1.00 92.19 196 LYS A N 1
ATOM 1505 C CA . LYS A 1 196 ? 5.764 8.766 -14.641 1.00 92.19 196 LYS A CA 1
ATOM 1506 C C . LYS A 1 196 ? 5.468 7.322 -14.250 1.00 92.19 196 LYS A C 1
ATOM 1508 O O . LYS A 1 196 ? 5.620 6.975 -13.077 1.00 92.19 196 LYS A O 1
ATOM 1513 N N . ALA A 1 197 ? 5.075 6.467 -15.196 1.00 96.50 197 ALA A N 1
ATOM 1514 C CA . ALA A 1 197 ? 4.885 5.043 -14.927 1.00 96.50 197 ALA A CA 1
ATOM 1515 C C . ALA A 1 197 ? 6.165 4.422 -14.347 1.00 96.50 197 ALA A C 1
ATOM 1517 O O . ALA A 1 197 ? 6.129 3.790 -13.288 1.00 96.50 197 ALA A O 1
ATOM 1518 N N . THR A 1 198 ? 7.317 4.662 -14.981 1.00 94.56 198 THR A N 1
ATOM 1519 C CA . THR A 1 198 ? 8.602 4.124 -14.511 1.00 94.56 198 THR A CA 1
ATOM 1520 C C . THR A 1 198 ? 9.053 4.688 -13.167 1.00 94.56 198 THR A C 1
ATOM 1522 O O . THR A 1 198 ? 9.586 3.931 -12.351 1.00 94.56 198 THR A O 1
ATOM 1525 N N . GLU A 1 199 ? 8.796 5.967 -12.878 1.00 93.19 199 GLU A N 1
ATOM 1526 C CA . GLU A 1 199 ? 9.066 6.558 -11.562 1.00 93.19 199 GLU A CA 1
ATOM 1527 C C . GLU A 1 199 ? 8.271 5.851 -10.456 1.00 93.19 199 GLU A C 1
ATOM 1529 O O . GLU A 1 199 ? 8.841 5.418 -9.447 1.00 93.19 199 GLU A O 1
ATOM 1534 N N . TRP A 1 200 ? 6.968 5.651 -10.665 1.00 92.94 200 TRP A N 1
ATOM 1535 C CA . TRP A 1 200 ? 6.116 4.948 -9.707 1.00 92.94 200 TRP A CA 1
ATOM 1536 C C . TRP A 1 200 ? 6.463 3.459 -9.592 1.00 92.94 200 TRP A C 1
ATOM 1538 O O . TRP A 1 200 ? 6.507 2.924 -8.477 1.00 92.94 200 TRP A O 1
ATOM 1548 N N . TYR A 1 201 ? 6.787 2.789 -10.705 1.00 97.00 201 TYR A N 1
ATOM 1549 C CA . TYR A 1 201 ? 7.294 1.417 -10.675 1.00 97.00 201 TYR A CA 1
ATOM 1550 C C . TYR A 1 201 ? 8.582 1.317 -9.867 1.00 97.00 201 TYR A C 1
ATOM 1552 O O . TYR A 1 201 ? 8.720 0.386 -9.074 1.00 97.00 201 TYR A O 1
ATOM 1560 N N . LYS A 1 202 ? 9.509 2.268 -10.014 1.00 92.62 202 LYS A N 1
ATOM 1561 C CA . LYS A 1 202 ? 10.759 2.300 -9.250 1.00 92.62 202 LYS A CA 1
ATOM 1562 C C . LYS A 1 202 ? 10.508 2.413 -7.753 1.00 92.62 202 LYS A C 1
ATOM 1564 O O . LYS A 1 202 ? 11.043 1.598 -7.001 1.00 92.62 202 LYS A O 1
ATOM 1569 N N . LEU A 1 203 ? 9.649 3.338 -7.327 1.00 89.12 203 LEU A N 1
ATOM 1570 C CA . LEU A 1 203 ? 9.283 3.485 -5.915 1.00 89.12 203 LEU A CA 1
ATOM 1571 C C . LEU A 1 203 ? 8.690 2.187 -5.343 1.00 89.12 203 LEU A C 1
ATOM 1573 O O . LEU A 1 203 ? 9.154 1.694 -4.312 1.00 89.12 203 LEU A O 1
ATOM 1577 N N . ALA A 1 204 ? 7.745 1.565 -6.050 1.00 92.50 204 ALA A N 1
ATOM 1578 C CA . ALA A 1 204 ? 7.150 0.301 -5.623 1.00 92.50 204 ALA A CA 1
ATOM 1579 C C . ALA A 1 204 ? 8.170 -0.859 -5.620 1.00 92.50 204 ALA A C 1
ATOM 1581 O O . ALA A 1 204 ? 8.191 -1.685 -4.701 1.00 92.50 204 ALA A O 1
ATOM 1582 N N . ALA A 1 205 ? 9.035 -0.933 -6.636 1.00 92.19 205 ALA A N 1
ATOM 1583 C CA . ALA A 1 205 ? 10.031 -1.989 -6.803 1.00 92.19 205 ALA A CA 1
ATOM 1584 C C . ALA A 1 205 ? 11.081 -1.973 -5.686 1.00 92.19 205 ALA A C 1
ATOM 1586 O O . ALA A 1 205 ? 11.454 -3.031 -5.162 1.00 92.19 205 ALA A O 1
ATOM 1587 N N . GLU A 1 206 ? 11.516 -0.779 -5.285 1.00 87.44 206 GLU A N 1
ATOM 1588 C CA . GLU A 1 206 ? 12.438 -0.570 -4.172 1.00 87.44 206 GLU A CA 1
ATOM 1589 C C . GLU A 1 206 ? 11.841 -1.001 -2.824 1.00 87.44 206 GLU A C 1
ATOM 1591 O O . GLU A 1 206 ? 12.569 -1.458 -1.939 1.00 87.44 206 GLU A O 1
ATOM 1596 N N . GLN A 1 207 ? 10.518 -0.928 -2.670 1.00 85.06 207 GLN A N 1
ATOM 1597 C CA . GLN A 1 207 ? 9.794 -1.442 -1.502 1.00 85.06 207 GLN A CA 1
ATOM 1598 C C . GLN A 1 207 ? 9.548 -2.958 -1.538 1.00 85.06 207 GLN A C 1
ATOM 1600 O O . GLN A 1 207 ? 8.927 -3.517 -0.638 1.00 85.06 207 GLN A O 1
ATOM 1605 N N . GLY A 1 208 ? 10.039 -3.654 -2.565 1.00 88.25 208 GLY A N 1
ATOM 1606 C CA . GLY A 1 208 ? 9.887 -5.101 -2.686 1.00 88.25 208 GLY A CA 1
ATOM 1607 C C . GLY A 1 208 ? 8.656 -5.544 -3.474 1.00 88.25 208 GLY A C 1
ATOM 1608 O O . GLY A 1 208 ? 8.410 -6.751 -3.553 1.00 88.25 208 GLY A O 1
ATOM 1609 N N . ASN A 1 209 ? 7.899 -4.624 -4.092 1.00 92.56 209 ASN A N 1
ATOM 1610 C CA . ASN A 1 209 ? 6.798 -5.008 -4.970 1.00 92.56 209 ASN A CA 1
ATOM 1611 C C . ASN A 1 209 ? 7.353 -5.781 -6.173 1.00 92.56 209 ASN A C 1
ATOM 1613 O O . ASN A 1 209 ? 7.966 -5.234 -7.088 1.00 92.56 209 ASN A O 1
ATOM 1617 N N . THR A 1 210 ? 7.125 -7.089 -6.156 1.00 95.19 210 THR A N 1
ATOM 1618 C CA . THR A 1 210 ? 7.726 -8.035 -7.097 1.00 95.19 210 THR A CA 1
ATOM 1619 C C . THR A 1 210 ? 7.200 -7.857 -8.525 1.00 95.19 210 THR A C 1
ATOM 1621 O O . THR A 1 210 ? 7.939 -8.076 -9.485 1.00 95.19 210 THR A O 1
ATOM 1624 N N . LYS A 1 211 ? 5.948 -7.404 -8.683 1.00 96.88 211 LYS A N 1
ATOM 1625 C CA . LYS A 1 211 ? 5.385 -7.069 -9.999 1.00 96.88 211 LYS A CA 1
ATOM 1626 C C . LYS A 1 211 ? 6.005 -5.783 -10.541 1.00 96.88 211 LYS A C 1
ATOM 1628 O O . LYS A 1 211 ? 6.402 -5.755 -11.699 1.00 96.88 211 LYS A O 1
ATOM 1633 N N . ALA A 1 212 ? 6.167 -4.761 -9.700 1.00 96.94 212 ALA A N 1
ATOM 1634 C CA . ALA A 1 212 ? 6.829 -3.516 -10.086 1.00 96.94 212 ALA A CA 1
ATOM 1635 C C . ALA A 1 212 ? 8.302 -3.735 -10.474 1.00 96.94 212 ALA A C 1
ATOM 1637 O O . ALA A 1 212 ? 8.758 -3.172 -11.460 1.00 96.94 212 ALA A O 1
ATOM 1638 N N . GLN A 1 213 ? 9.029 -4.610 -9.766 1.00 97.12 213 GLN A N 1
ATOM 1639 C CA . GLN A 1 213 ? 10.397 -5.004 -10.139 1.00 97.12 213 GLN A CA 1
ATOM 1640 C C . GLN A 1 213 ? 10.453 -5.607 -11.547 1.00 97.12 213 GLN A C 1
ATOM 1642 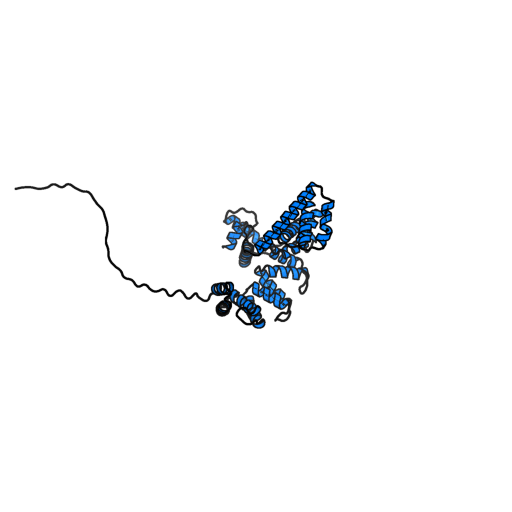O O . GLN A 1 213 ? 11.351 -5.291 -12.324 1.00 97.12 213 GLN A O 1
ATOM 1647 N N . TYR A 1 214 ? 9.489 -6.466 -11.890 1.00 98.12 214 TYR A N 1
ATOM 1648 C CA . TYR A 1 214 ? 9.397 -7.022 -13.235 1.00 98.12 214 TYR A CA 1
ATOM 1649 C C . TYR A 1 214 ? 9.075 -5.943 -14.275 1.00 98.12 214 TYR A C 1
ATOM 1651 O O . TYR A 1 214 ? 9.787 -5.864 -15.272 1.00 98.12 214 TYR A O 1
ATOM 1659 N N . MET A 1 215 ? 8.068 -5.098 -14.027 1.00 98.31 215 MET A N 1
ATOM 1660 C CA . MET A 1 215 ? 7.672 -4.029 -14.956 1.00 98.31 215 MET A CA 1
ATOM 1661 C C . MET A 1 215 ? 8.801 -3.023 -15.186 1.00 98.31 215 MET A C 1
ATOM 1663 O O . MET A 1 215 ? 9.090 -2.686 -16.325 1.00 98.31 215 MET A O 1
ATOM 1667 N N . LEU A 1 216 ? 9.530 -2.636 -14.139 1.00 97.00 216 LEU A N 1
ATOM 1668 C CA . LEU A 1 216 ? 10.706 -1.779 -14.273 1.00 97.00 216 LEU A CA 1
ATOM 1669 C C . LEU A 1 216 ? 11.815 -2.450 -15.098 1.00 97.00 216 LEU A C 1
ATOM 1671 O O . LEU A 1 216 ? 12.476 -1.803 -15.906 1.00 97.00 216 LEU A O 1
ATOM 1675 N N . GLY A 1 217 ? 12.007 -3.762 -14.931 1.00 97.69 217 GLY A N 1
ATOM 1676 C CA . GLY A 1 217 ? 12.916 -4.531 -15.776 1.00 97.69 217 GLY A CA 1
ATOM 1677 C C . GLY A 1 217 ? 12.498 -4.527 -17.251 1.00 97.69 217 GLY A C 1
ATOM 1678 O O . GLY A 1 217 ? 13.356 -4.426 -18.127 1.00 97.69 217 GLY A O 1
ATOM 1679 N N . VAL A 1 218 ? 11.194 -4.621 -17.528 1.00 97.75 218 VAL A N 1
ATOM 1680 C CA . VAL A 1 218 ? 10.628 -4.530 -18.885 1.00 97.75 218 VAL A CA 1
ATOM 1681 C C . VAL A 1 218 ? 10.808 -3.123 -19.463 1.00 97.75 218 VAL A C 1
ATOM 1683 O O . VAL A 1 218 ? 11.290 -3.009 -20.586 1.00 97.75 218 VAL A O 1
ATOM 1686 N N . ALA A 1 219 ? 10.550 -2.074 -18.682 1.00 97.69 219 ALA A N 1
ATOM 1687 C CA . ALA A 1 219 ? 10.739 -0.685 -19.097 1.00 97.69 219 ALA A CA 1
ATOM 1688 C C . ALA A 1 219 ? 12.182 -0.416 -19.563 1.00 97.69 219 ALA A C 1
ATOM 1690 O O . ALA A 1 219 ? 12.398 0.043 -20.682 1.00 97.69 219 ALA A O 1
ATOM 1691 N N . TYR A 1 220 ? 13.190 -0.836 -18.786 1.00 97.88 220 TYR A N 1
ATOM 1692 C CA . TYR A 1 220 ? 14.599 -0.741 -19.203 1.00 97.88 220 TYR A CA 1
ATOM 1693 C C . TYR A 1 220 ? 14.955 -1.619 -20.413 1.00 97.88 220 TYR A C 1
ATOM 1695 O O . TYR A 1 220 ? 15.912 -1.312 -21.121 1.00 97.88 220 TYR A O 1
ATOM 1703 N N . LEU A 1 221 ? 14.240 -2.724 -20.652 1.00 96.94 221 LEU A N 1
ATOM 1704 C CA . LEU A 1 221 ? 14.461 -3.575 -21.828 1.00 96.94 221 LEU A CA 1
ATOM 1705 C C . LEU A 1 221 ? 13.941 -2.914 -23.108 1.00 96.94 221 LEU A C 1
ATOM 1707 O O . LEU A 1 221 ? 14.553 -3.075 -24.164 1.00 96.94 221 LEU A O 1
ATOM 1711 N N . GLN A 1 222 ? 12.797 -2.238 -23.011 1.00 96.00 222 GLN A N 1
ATOM 1712 C CA . GLN A 1 222 ? 12.081 -1.646 -24.142 1.00 96.00 222 GLN A CA 1
ATOM 1713 C C . GLN A 1 222 ? 12.454 -0.181 -24.383 1.00 96.00 222 GLN A C 1
ATOM 1715 O O . GLN A 1 222 ? 12.249 0.312 -25.485 1.00 96.00 222 GLN A O 1
ATOM 1720 N N . GLY A 1 223 ? 13.048 0.486 -23.393 1.00 96.06 223 GLY A N 1
ATOM 1721 C CA . GLY A 1 223 ? 13.273 1.926 -23.441 1.00 96.06 223 GLY A CA 1
ATOM 1722 C C . GLY A 1 223 ? 11.995 2.737 -23.197 1.00 96.06 223 GLY A C 1
ATOM 1723 O O . GLY A 1 223 ? 11.873 3.846 -23.707 1.00 96.06 223 GLY A O 1
ATOM 1724 N N . ASP A 1 224 ? 11.026 2.168 -22.476 1.00 93.88 224 ASP A N 1
ATOM 1725 C CA . ASP A 1 224 ? 9.726 2.795 -22.246 1.00 93.88 224 ASP A CA 1
ATOM 1726 C C . ASP A 1 224 ? 9.771 3.656 -20.982 1.00 93.88 224 ASP A C 1
ATOM 1728 O O . ASP A 1 224 ? 10.032 3.146 -19.893 1.00 93.88 224 ASP A O 1
ATOM 1732 N N . GLY A 1 225 ? 9.635 4.976 -21.127 1.00 92.44 225 GLY A N 1
ATOM 1733 C CA . GLY A 1 225 ? 9.753 5.934 -20.019 1.00 92.44 225 GLY A CA 1
ATOM 1734 C C . GLY A 1 225 ? 11.158 6.082 -19.417 1.00 92.44 225 GLY A C 1
ATOM 1735 O O . GLY A 1 225 ? 11.384 6.928 -18.552 1.00 92.44 225 GLY A O 1
ATOM 1736 N N . VAL A 1 226 ? 12.134 5.300 -19.874 1.00 95.44 226 VAL A N 1
ATOM 1737 C CA . VAL A 1 226 ? 13.549 5.378 -19.487 1.00 95.44 226 VAL A CA 1
ATOM 1738 C C . VAL A 1 226 ? 14.428 4.971 -20.667 1.00 95.44 226 VAL A C 1
ATOM 1740 O O . VAL A 1 226 ? 13.996 4.163 -21.481 1.00 95.44 226 VAL A O 1
ATOM 1743 N N . PRO A 1 227 ? 15.681 5.448 -20.772 1.00 97.19 227 PRO A N 1
ATOM 1744 C CA . PRO A 1 227 ? 16.618 4.916 -21.755 1.00 97.19 227 PRO A CA 1
ATOM 1745 C C . PRO A 1 227 ? 16.817 3.407 -21.585 1.00 97.19 227 PRO A C 1
ATOM 1747 O O . PRO A 1 227 ? 16.840 2.890 -20.464 1.00 97.19 227 PRO A O 1
ATOM 1750 N N . THR A 1 228 ? 17.004 2.701 -22.699 1.00 97.00 228 THR A N 1
ATOM 1751 C CA . THR A 1 228 ? 17.298 1.268 -22.674 1.00 97.00 228 THR A CA 1
ATOM 1752 C C . THR A 1 228 ? 18.569 0.988 -21.869 1.00 97.00 228 THR A C 1
ATOM 1754 O O . THR A 1 228 ? 19.624 1.558 -22.139 1.00 97.00 228 THR A O 1
ATOM 1757 N N . ASP A 1 229 ? 18.481 0.075 -20.900 1.00 97.00 229 ASP A N 1
ATOM 1758 C CA . ASP A 1 229 ? 19.621 -0.400 -20.110 1.00 97.00 229 ASP A CA 1
ATOM 1759 C C . ASP A 1 229 ? 19.451 -1.897 -19.814 1.00 97.00 229 ASP A C 1
ATOM 1761 O O . ASP A 1 229 ? 18.757 -2.318 -18.880 1.00 97.00 229 ASP A O 1
ATOM 1765 N N . PHE A 1 230 ? 20.111 -2.737 -20.613 1.00 96.88 230 PHE A N 1
ATOM 1766 C CA . PHE A 1 230 ? 20.016 -4.190 -20.471 1.00 96.88 230 PHE A CA 1
ATOM 1767 C C . PHE A 1 230 ? 20.603 -4.705 -19.147 1.00 96.88 230 PHE A C 1
ATOM 1769 O O . PHE A 1 230 ? 20.158 -5.744 -18.648 1.00 96.88 230 PHE A O 1
ATOM 1776 N N . SER A 1 231 ? 21.551 -3.977 -18.542 1.00 95.88 231 SER A N 1
ATOM 1777 C CA . SER A 1 231 ? 22.146 -4.343 -17.251 1.00 95.88 231 SER A CA 1
ATOM 1778 C C . SER A 1 231 ? 21.150 -4.136 -16.110 1.00 95.88 231 SER A C 1
ATOM 1780 O O . SER A 1 231 ? 20.968 -5.034 -15.283 1.00 95.88 231 SER A O 1
ATOM 1782 N N . LEU A 1 232 ? 20.473 -2.981 -16.081 1.00 95.88 232 LEU A N 1
ATOM 1783 C CA . LEU A 1 232 ? 19.408 -2.688 -15.115 1.00 95.88 232 LEU A CA 1
ATOM 1784 C C . LEU A 1 232 ? 18.192 -3.585 -15.333 1.00 95.88 232 LEU A C 1
ATOM 1786 O O . LEU A 1 232 ? 17.652 -4.118 -14.362 1.00 95.88 232 LEU A O 1
ATOM 1790 N N . SER A 1 233 ? 17.811 -3.822 -16.590 1.00 97.81 233 SER A N 1
ATOM 1791 C CA . SER A 1 233 ? 16.750 -4.766 -16.938 1.00 97.81 233 SER A CA 1
ATOM 1792 C C . SER A 1 233 ? 17.029 -6.161 -16.367 1.00 97.81 233 SER A C 1
ATOM 1794 O O . SER A 1 233 ? 16.219 -6.703 -15.608 1.00 97.81 233 SER A O 1
ATOM 1796 N N . TYR A 1 234 ? 18.219 -6.713 -16.640 1.00 97.19 234 TYR A N 1
ATOM 1797 C CA . TYR A 1 234 ? 18.644 -8.008 -16.108 1.00 97.19 234 TYR A CA 1
ATOM 1798 C C . TYR A 1 234 ? 18.632 -8.037 -14.572 1.00 97.19 234 TYR A C 1
ATOM 1800 O O . TYR A 1 234 ? 18.161 -9.013 -13.978 1.00 97.19 234 TYR A O 1
ATOM 1808 N N . ALA A 1 235 ? 19.131 -6.983 -13.920 1.00 96.31 235 ALA A N 1
ATOM 1809 C CA . ALA A 1 235 ? 19.217 -6.908 -12.466 1.00 96.31 235 ALA A CA 1
ATOM 1810 C C . ALA A 1 235 ? 17.827 -6.891 -11.802 1.00 96.31 235 ALA A C 1
ATOM 1812 O O . ALA A 1 235 ? 17.568 -7.701 -10.906 1.00 96.31 235 ALA A O 1
ATOM 1813 N N . TRP A 1 236 ? 16.910 -6.043 -12.280 1.00 96.62 236 TRP A N 1
ATOM 1814 C CA . TRP A 1 236 ? 15.543 -5.949 -11.760 1.00 96.62 236 TRP A CA 1
ATOM 1815 C C . TRP A 1 236 ? 14.712 -7.204 -12.039 1.00 96.62 236 TRP A C 1
ATOM 1817 O O . TRP A 1 236 ? 14.070 -7.723 -11.124 1.00 96.62 236 TRP A O 1
ATOM 1827 N N . MET A 1 237 ? 14.782 -7.766 -13.253 1.00 97.44 237 MET A N 1
ATOM 1828 C CA . MET A 1 237 ? 14.104 -9.031 -13.565 1.00 97.44 237 MET A CA 1
ATOM 1829 C C . MET A 1 237 ? 14.664 -10.194 -12.738 1.00 97.44 237 MET A C 1
ATOM 1831 O O . MET A 1 237 ? 13.914 -11.061 -12.291 1.00 97.44 237 MET A O 1
ATOM 1835 N N . SER A 1 238 ? 15.974 -10.218 -12.486 1.00 95.88 238 SER A N 1
ATOM 1836 C CA . SER A 1 238 ? 16.582 -11.243 -11.633 1.00 95.88 238 SER A CA 1
ATOM 1837 C C . SER A 1 238 ? 16.150 -11.112 -10.173 1.00 95.88 238 SER A C 1
ATOM 1839 O O . SER A 1 238 ? 15.894 -12.132 -9.532 1.00 95.88 238 SER A O 1
ATOM 1841 N N . LEU A 1 239 ? 16.011 -9.887 -9.655 1.00 94.62 239 LEU A N 1
ATOM 1842 C CA . LEU A 1 239 ? 15.457 -9.647 -8.321 1.00 94.62 239 LEU A CA 1
ATOM 1843 C C . LEU A 1 239 ? 13.986 -10.087 -8.238 1.00 94.62 239 LEU A C 1
ATOM 1845 O O . LEU A 1 239 ? 13.618 -10.811 -7.313 1.00 94.62 239 LEU A O 1
ATOM 1849 N N . ALA A 1 240 ? 13.164 -9.729 -9.228 1.00 96.06 240 ALA A N 1
ATOM 1850 C CA . ALA A 1 240 ? 11.770 -10.165 -9.299 1.00 96.06 240 ALA A CA 1
ATOM 1851 C C . ALA A 1 240 ? 11.657 -11.700 -9.343 1.00 96.06 240 ALA A C 1
ATOM 1853 O O . ALA A 1 240 ? 10.835 -12.289 -8.644 1.00 96.06 240 ALA A O 1
ATOM 1854 N N . ALA A 1 241 ? 12.515 -12.366 -10.123 1.00 95.31 241 ALA A N 1
ATOM 1855 C CA . ALA A 1 241 ? 12.562 -13.824 -10.215 1.00 95.31 241 ALA A CA 1
ATOM 1856 C C . ALA A 1 241 ? 12.953 -14.483 -8.882 1.00 95.31 241 ALA A C 1
ATOM 1858 O O . ALA A 1 241 ? 12.355 -15.494 -8.505 1.00 95.31 241 ALA A O 1
ATOM 1859 N N . ALA A 1 242 ? 13.922 -13.902 -8.165 1.00 92.94 242 ALA A N 1
ATOM 1860 C CA . ALA A 1 242 ? 14.322 -14.346 -6.830 1.00 92.94 242 ALA A CA 1
ATOM 1861 C C . ALA A 1 242 ? 13.190 -14.175 -5.801 1.00 92.94 242 ALA A C 1
ATOM 1863 O O . ALA A 1 242 ? 13.049 -15.004 -4.908 1.00 92.94 242 ALA A O 1
ATOM 1864 N N . ASN A 1 243 ? 12.336 -13.160 -5.971 1.00 90.69 243 ASN A N 1
ATOM 1865 C CA . ASN A 1 243 ? 11.115 -12.959 -5.183 1.00 90.69 243 ASN A CA 1
ATOM 1866 C C . ASN A 1 243 ? 9.895 -13.749 -5.709 1.00 90.69 243 ASN A C 1
ATOM 1868 O O . ASN A 1 243 ? 8.772 -13.510 -5.275 1.00 90.69 243 ASN A O 1
ATOM 1872 N N . GLY A 1 244 ? 10.090 -14.699 -6.631 1.00 92.75 244 GLY A N 1
ATOM 1873 C CA . GLY A 1 244 ? 9.041 -15.621 -7.076 1.00 92.75 244 GLY A CA 1
ATOM 1874 C C . GLY A 1 244 ? 8.243 -15.187 -8.310 1.00 92.75 244 GLY A C 1
ATOM 1875 O O . GLY A 1 244 ? 7.311 -15.891 -8.692 1.00 92.75 244 GLY A O 1
ATOM 1876 N N . HIS A 1 245 ? 8.597 -14.087 -8.988 1.00 96.62 245 HIS A N 1
ATOM 1877 C CA . HIS A 1 245 ? 7.897 -13.678 -10.211 1.00 96.62 245 HIS A CA 1
ATOM 1878 C C . HIS A 1 245 ? 8.146 -14.663 -11.364 1.00 96.62 245 HIS A C 1
ATOM 1880 O O . HIS A 1 245 ? 9.250 -14.738 -11.914 1.00 96.62 245 HIS A O 1
ATOM 1886 N N . VAL A 1 246 ? 7.102 -15.388 -11.773 1.00 95.38 246 VAL A N 1
ATOM 1887 C CA . VAL A 1 246 ? 7.188 -16.463 -12.778 1.00 95.38 246 VAL A CA 1
ATOM 1888 C C . VAL A 1 246 ? 7.684 -15.945 -14.130 1.00 95.38 246 VAL A C 1
ATOM 1890 O O . VAL A 1 246 ? 8.679 -16.447 -14.651 1.00 95.38 246 VAL A O 1
ATOM 1893 N N . ARG A 1 247 ? 7.068 -14.880 -14.665 1.00 94.62 247 ARG A N 1
ATOM 1894 C CA . ARG A 1 247 ? 7.502 -14.289 -15.944 1.00 94.62 247 ARG A CA 1
ATOM 1895 C C . ARG A 1 247 ? 8.926 -13.745 -15.867 1.00 94.62 247 ARG A C 1
ATOM 1897 O O . ARG A 1 247 ? 9.686 -13.886 -16.814 1.00 94.62 247 ARG A O 1
ATOM 1904 N N . ALA A 1 248 ? 9.338 -13.190 -14.727 1.00 96.12 248 ALA A N 1
ATOM 1905 C CA . ALA A 1 248 ? 10.703 -12.681 -14.605 1.00 96.12 248 ALA A CA 1
ATOM 1906 C C . ALA A 1 248 ? 11.719 -13.828 -14.664 1.00 96.12 248 ALA A C 1
ATOM 1908 O O . ALA A 1 248 ? 12.746 -13.713 -15.323 1.00 96.12 248 ALA A O 1
ATOM 1909 N N . ARG A 1 249 ? 11.411 -14.972 -14.040 1.00 94.19 249 ARG A N 1
ATOM 1910 C CA . ARG A 1 249 ? 12.248 -16.176 -14.118 1.00 94.19 249 ARG A CA 1
ATOM 1911 C C . ARG A 1 249 ? 12.418 -16.662 -15.558 1.00 94.19 249 ARG A C 1
ATOM 1913 O O . ARG A 1 249 ? 13.528 -17.042 -15.921 1.00 94.19 249 ARG A O 1
ATOM 1920 N N . GLN A 1 250 ? 11.346 -16.615 -16.345 1.00 94.00 250 GLN A N 1
ATOM 1921 C CA . GLN A 1 250 ? 11.336 -17.023 -17.749 1.00 94.00 250 GLN A CA 1
ATOM 1922 C C . GLN A 1 250 ? 12.089 -16.036 -18.657 1.00 94.00 250 GLN A C 1
ATOM 1924 O O . GLN A 1 250 ? 12.868 -16.459 -19.506 1.00 94.00 250 GLN A O 1
ATOM 1929 N N . TYR A 1 251 ? 11.895 -14.728 -18.461 1.00 93.62 251 TYR A N 1
ATOM 1930 C CA . TYR A 1 251 ? 12.357 -13.700 -19.402 1.00 93.62 251 TYR A CA 1
ATOM 1931 C C . TYR A 1 251 ? 13.646 -12.968 -18.990 1.00 93.62 251 TYR A C 1
ATOM 1933 O O . TYR A 1 251 ? 14.239 -12.290 -19.825 1.00 93.62 251 TYR A O 1
ATOM 1941 N N . ARG A 1 252 ? 14.169 -13.143 -17.763 1.00 92.69 252 ARG A N 1
ATOM 1942 C CA . ARG A 1 252 ? 15.391 -12.442 -17.295 1.00 92.69 252 ARG A CA 1
ATOM 1943 C C . ARG A 1 252 ? 16.643 -12.683 -18.145 1.00 92.69 252 ARG A C 1
ATOM 1945 O O . ARG A 1 252 ? 17.588 -11.912 -18.047 1.00 92.69 252 ARG A O 1
ATOM 1952 N N . SER A 1 253 ? 16.694 -13.748 -18.946 1.00 91.94 253 SER A N 1
ATOM 1953 C CA . SER A 1 253 ? 17.807 -14.030 -19.866 1.00 91.94 253 SER A CA 1
ATOM 1954 C C . SER A 1 253 ? 17.734 -13.239 -21.177 1.00 91.94 253 SER A C 1
ATOM 1956 O O . SER A 1 253 ? 18.733 -13.164 -21.884 1.00 91.94 253 SER A O 1
ATOM 1958 N N . HIS A 1 254 ? 16.594 -12.628 -21.513 1.00 92.94 254 HIS A N 1
ATOM 1959 C CA . HIS A 1 254 ? 16.429 -11.906 -22.778 1.00 92.94 254 HIS A CA 1
ATOM 1960 C C . HIS A 1 254 ? 17.333 -10.665 -22.874 1.00 92.94 254 HIS A C 1
ATOM 1962 O O . HIS A 1 254 ? 18.043 -10.543 -23.873 1.00 92.94 254 HIS A O 1
ATOM 1968 N N . PRO A 1 255 ? 17.422 -9.790 -21.846 1.00 91.69 255 PRO A N 1
ATOM 1969 C CA . PRO A 1 255 ? 18.394 -8.696 -21.862 1.00 91.69 255 PRO A CA 1
ATOM 1970 C C . PRO A 1 255 ? 19.835 -9.217 -21.975 1.00 91.69 255 PRO A C 1
ATOM 1972 O O . PRO A 1 255 ? 20.664 -8.617 -22.648 1.00 91.69 255 PRO A O 1
ATOM 1975 N N . TRP A 1 256 ? 20.134 -10.379 -21.376 1.00 87.19 256 TRP A N 1
ATOM 1976 C CA . TRP A 1 256 ? 21.484 -10.952 -21.338 1.00 87.19 256 TRP A C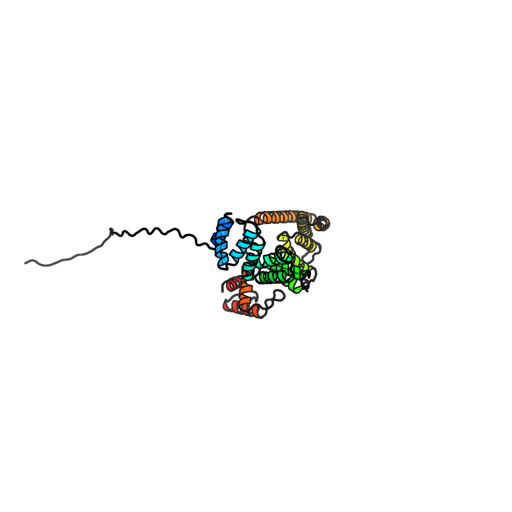A 1
ATOM 1977 C C . TRP A 1 256 ? 22.075 -11.260 -22.711 1.00 87.19 256 TRP A C 1
ATOM 1979 O O . TRP A 1 256 ? 23.276 -11.070 -22.929 1.00 87.19 256 TRP A O 1
ATOM 1989 N N . GLN A 1 257 ? 21.234 -11.713 -23.637 1.00 90.75 257 GLN A N 1
ATOM 1990 C CA . GLN A 1 257 ? 21.645 -12.022 -25.005 1.00 90.75 257 GLN A CA 1
ATOM 1991 C C . GLN A 1 257 ? 22.068 -10.766 -25.778 1.00 90.75 257 GLN A C 1
ATOM 1993 O O . GLN A 1 257 ? 22.917 -10.864 -26.657 1.00 90.75 257 GLN A O 1
ATOM 1998 N N . LYS A 1 258 ? 21.542 -9.592 -25.402 1.00 91.38 258 LYS A N 1
ATOM 1999 C CA . LYS A 1 258 ? 21.834 -8.299 -26.037 1.00 91.38 258 LYS A CA 1
ATOM 2000 C C . LYS A 1 258 ? 23.047 -7.568 -25.444 1.00 91.38 258 LYS A C 1
ATOM 2002 O O . LYS A 1 258 ? 23.502 -6.598 -26.030 1.00 91.38 258 LYS A O 1
ATOM 2007 N N . MET A 1 259 ? 23.566 -8.025 -24.301 1.00 93.25 259 MET A N 1
ATOM 2008 C CA . MET A 1 259 ? 24.645 -7.350 -23.569 1.00 93.25 259 MET A CA 1
ATOM 2009 C C . MET A 1 259 ? 26.053 -7.712 -24.061 1.00 93.25 259 MET A C 1
ATOM 2011 O O . MET A 1 259 ? 26.359 -8.890 -24.287 1.00 93.25 259 MET A O 1
ATOM 2015 N N . SER A 1 260 ? 26.940 -6.717 -24.065 1.00 96.19 260 SER A N 1
ATOM 2016 C CA . SER A 1 260 ? 28.394 -6.865 -24.148 1.00 96.19 260 SER A CA 1
ATOM 2017 C C . SER A 1 260 ? 28.980 -7.554 -22.903 1.00 96.19 260 SER A C 1
ATOM 2019 O O . SER A 1 260 ? 28.306 -7.790 -21.893 1.00 96.19 260 SER A O 1
ATOM 2021 N N . ARG A 1 261 ? 30.275 -7.896 -22.942 1.00 94.69 261 ARG A N 1
ATOM 2022 C CA . ARG A 1 261 ? 30.973 -8.495 -21.789 1.00 94.69 261 ARG A CA 1
ATOM 2023 C C . ARG A 1 261 ? 30.973 -7.564 -20.570 1.00 94.69 261 ARG A C 1
ATOM 2025 O O . ARG A 1 261 ? 30.792 -8.045 -19.450 1.00 94.69 261 ARG A O 1
ATOM 2032 N N . GLU A 1 262 ? 31.162 -6.269 -20.793 1.00 94.56 262 GLU A N 1
ATOM 2033 C CA . GLU A 1 262 ? 31.192 -5.243 -19.746 1.00 94.56 262 GLU A CA 1
ATOM 2034 C C . GLU A 1 262 ? 29.805 -5.042 -19.134 1.00 94.56 262 GLU A C 1
ATOM 2036 O O . GLU A 1 262 ? 29.651 -5.083 -17.913 1.00 94.56 262 GLU A O 1
ATOM 2041 N N . GLU A 1 263 ? 28.767 -4.961 -19.967 1.00 93.06 263 GLU A N 1
ATOM 2042 C CA . GLU A 1 263 ? 27.377 -4.861 -19.512 1.00 93.06 263 GLU A CA 1
ATOM 2043 C C . GLU A 1 263 ? 26.958 -6.094 -18.702 1.00 93.06 263 GLU A C 1
ATOM 2045 O O . GLU A 1 263 ? 26.349 -5.976 -17.642 1.00 93.06 263 GLU A O 1
ATOM 2050 N N . ARG A 1 264 ? 27.376 -7.302 -19.100 1.00 94.75 264 ARG A N 1
ATOM 2051 C CA . ARG A 1 264 ? 27.143 -8.521 -18.298 1.00 94.75 264 ARG A CA 1
ATOM 2052 C C . ARG A 1 264 ? 27.841 -8.481 -16.939 1.00 94.75 264 ARG A C 1
ATOM 2054 O O . ARG A 1 264 ? 27.336 -9.063 -15.973 1.00 94.75 264 ARG A O 1
ATOM 2061 N N . ALA A 1 265 ? 29.017 -7.862 -16.844 1.00 93.19 265 ALA A N 1
ATOM 2062 C CA . ALA A 1 265 ? 29.697 -7.672 -15.565 1.00 93.19 265 ALA A CA 1
ATOM 2063 C C . ALA A 1 265 ? 28.926 -6.672 -14.690 1.00 93.19 265 ALA A C 1
ATOM 2065 O O . ALA A 1 265 ? 28.605 -6.994 -13.542 1.00 93.19 265 ALA A O 1
ATOM 2066 N N . ARG A 1 266 ? 28.530 -5.528 -15.265 1.00 95.50 266 ARG A N 1
ATOM 2067 C CA . ARG A 1 266 ? 27.707 -4.504 -14.603 1.00 95.50 266 ARG A CA 1
ATOM 2068 C C . ARG A 1 266 ? 26.364 -5.063 -14.130 1.00 95.50 266 ARG A C 1
ATOM 2070 O O . ARG A 1 266 ? 26.020 -4.905 -12.965 1.00 95.50 266 ARG A O 1
ATOM 2077 N N . GLY A 1 267 ? 25.635 -5.787 -14.977 1.00 91.94 267 GLY A N 1
ATOM 2078 C CA . GLY A 1 267 ? 24.349 -6.400 -14.635 1.00 91.94 267 GLY A CA 1
ATOM 2079 C C . GLY A 1 267 ? 24.443 -7.395 -13.474 1.00 91.94 267 GLY A C 1
ATOM 2080 O O . GLY A 1 267 ? 23.581 -7.401 -12.596 1.00 91.94 267 GLY A O 1
ATOM 2081 N N . ARG A 1 268 ? 25.515 -8.200 -13.404 1.00 93.00 268 ARG A N 1
ATOM 2082 C CA . ARG A 1 268 ? 25.759 -9.102 -12.260 1.00 93.00 268 ARG A CA 1
ATOM 2083 C C . ARG A 1 268 ? 26.061 -8.347 -10.969 1.00 93.00 268 ARG A C 1
ATOM 2085 O O . ARG A 1 268 ? 25.621 -8.783 -9.906 1.00 93.00 268 ARG A O 1
ATOM 2092 N N . LEU A 1 269 ? 26.801 -7.245 -11.050 1.00 93.88 269 LEU A N 1
ATOM 2093 C CA . LEU A 1 269 ? 27.084 -6.390 -9.900 1.00 93.88 269 LEU A CA 1
ATOM 2094 C C . LEU A 1 269 ? 25.799 -5.726 -9.385 1.00 93.88 269 LEU A C 1
ATOM 2096 O O . LEU A 1 269 ? 25.449 -5.916 -8.223 1.00 93.88 269 LEU A O 1
ATOM 2100 N N . LEU A 1 270 ? 25.027 -5.091 -10.271 1.00 92.69 270 LEU A N 1
ATOM 2101 C CA . LEU A 1 270 ? 23.730 -4.485 -9.947 1.00 92.69 270 LEU A CA 1
ATOM 2102 C C . LEU A 1 270 ? 22.753 -5.497 -9.337 1.00 92.69 270 LEU A C 1
ATOM 2104 O O . LEU A 1 270 ? 22.086 -5.204 -8.348 1.00 92.69 270 LEU A O 1
ATOM 2108 N N . GLN A 1 271 ? 22.691 -6.716 -9.881 1.00 91.31 271 GLN A N 1
ATOM 2109 C CA . GLN A 1 271 ? 21.873 -7.791 -9.318 1.00 91.31 271 GLN A CA 1
ATOM 2110 C C . GLN A 1 271 ? 22.246 -8.077 -7.853 1.00 91.31 271 GLN A C 1
ATOM 2112 O O . GLN A 1 271 ? 21.361 -8.207 -7.005 1.00 91.31 271 GLN A O 1
ATOM 2117 N N . ARG A 1 272 ? 23.546 -8.189 -7.546 1.00 89.75 272 ARG A N 1
ATOM 2118 C CA . ARG A 1 272 ? 24.030 -8.444 -6.180 1.00 89.75 272 ARG A CA 1
ATOM 2119 C C . ARG A 1 272 ? 23.695 -7.286 -5.249 1.00 89.75 272 ARG A C 1
ATOM 2121 O O . ARG A 1 272 ? 23.192 -7.530 -4.155 1.00 89.75 272 ARG A O 1
ATOM 2128 N N . GLU A 1 273 ? 23.918 -6.053 -5.692 1.00 89.25 273 GLU A N 1
ATOM 2129 C CA . GLU A 1 273 ? 23.602 -4.855 -4.912 1.00 89.25 273 GLU A CA 1
ATOM 2130 C C . GLU A 1 273 ? 22.111 -4.765 -4.583 1.00 89.25 273 GLU A C 1
ATOM 2132 O O . GLU A 1 273 ? 21.741 -4.548 -3.430 1.00 89.25 273 GLU A O 1
ATOM 2137 N N . LEU A 1 274 ? 21.239 -4.984 -5.570 1.00 86.94 274 LEU A N 1
ATOM 2138 C CA . LEU A 1 274 ? 19.792 -4.961 -5.367 1.00 86.94 274 LEU A CA 1
ATOM 2139 C C . LEU A 1 274 ? 19.333 -6.052 -4.389 1.00 86.94 274 LEU A C 1
ATOM 2141 O O . LEU A 1 274 ? 18.540 -5.775 -3.489 1.00 86.94 274 LEU A O 1
ATOM 2145 N N . LEU A 1 275 ? 19.870 -7.271 -4.505 1.00 83.12 275 LEU A N 1
ATOM 2146 C CA . LEU A 1 275 ? 19.580 -8.359 -3.564 1.00 83.12 275 LEU A CA 1
ATOM 2147 C C . LEU A 1 275 ? 20.033 -8.023 -2.136 1.00 83.12 275 LEU A C 1
ATOM 2149 O O . LEU A 1 275 ? 19.289 -8.267 -1.184 1.00 83.12 275 LEU A O 1
ATOM 2153 N N . GLN A 1 276 ? 21.219 -7.430 -1.974 1.00 83.38 276 GLN A N 1
ATOM 2154 C CA . GLN A 1 276 ? 21.708 -6.983 -0.668 1.00 83.38 276 GLN A CA 1
ATOM 2155 C C . GLN A 1 276 ? 20.837 -5.868 -0.085 1.00 83.38 276 GLN A C 1
ATOM 2157 O O . GLN A 1 276 ? 20.435 -5.960 1.073 1.00 83.38 276 GLN A O 1
ATOM 2162 N N . ARG A 1 277 ? 20.479 -4.852 -0.883 1.00 79.19 277 ARG A N 1
ATOM 2163 C CA . ARG A 1 277 ? 19.600 -3.752 -0.451 1.00 79.19 277 ARG A CA 1
ATOM 2164 C C . ARG A 1 277 ? 18.246 -4.267 0.030 1.00 79.19 277 ARG A C 1
ATOM 2166 O O . ARG A 1 277 ? 17.768 -3.817 1.068 1.00 79.19 277 ARG A O 1
ATOM 2173 N N . VAL A 1 278 ? 17.644 -5.226 -0.674 1.00 67.88 278 VAL A N 1
ATOM 2174 C CA . VAL A 1 278 ? 16.372 -5.837 -0.251 1.00 67.88 278 VAL A CA 1
ATOM 2175 C C . VAL A 1 278 ? 16.542 -6.658 1.027 1.00 67.88 278 VAL A C 1
ATOM 2177 O O . VAL A 1 278 ? 15.699 -6.560 1.917 1.00 67.88 278 VAL A O 1
ATOM 2180 N N . ARG A 1 279 ? 17.635 -7.423 1.168 1.00 70.25 279 ARG A N 1
ATOM 2181 C CA . ARG A 1 279 ? 17.926 -8.179 2.399 1.00 70.25 279 ARG A CA 1
ATOM 2182 C C . ARG A 1 279 ? 18.076 -7.253 3.607 1.00 70.25 279 ARG A C 1
ATOM 2184 O O . ARG A 1 279 ? 17.462 -7.515 4.635 1.00 70.25 279 ARG A O 1
ATOM 2191 N N . LEU A 1 280 ? 18.825 -6.160 3.454 1.00 70.19 280 LEU A N 1
ATOM 2192 C CA . LEU A 1 280 ? 19.008 -5.147 4.495 1.00 70.19 280 LEU A CA 1
ATOM 2193 C C . LEU A 1 280 ? 17.698 -4.422 4.827 1.00 70.19 280 LEU A C 1
ATOM 2195 O O . LEU A 1 280 ? 17.410 -4.188 5.994 1.00 70.19 280 LEU A O 1
ATOM 2199 N N . ARG A 1 281 ? 16.857 -4.099 3.834 1.00 64.31 281 ARG A N 1
ATOM 2200 C CA . ARG A 1 281 ? 15.528 -3.525 4.108 1.00 64.31 281 ARG A CA 1
ATOM 2201 C C . ARG A 1 281 ? 14.634 -4.498 4.872 1.00 64.31 281 ARG A C 1
ATOM 2203 O O . ARG A 1 281 ? 13.940 -4.058 5.774 1.00 64.31 281 ARG A O 1
ATOM 2210 N N . ARG A 1 282 ? 14.657 -5.800 4.561 1.00 59.22 282 ARG A N 1
ATOM 2211 C CA . ARG A 1 282 ? 13.886 -6.804 5.317 1.00 59.22 282 ARG A CA 1
ATOM 2212 C C . ARG A 1 282 ? 14.372 -6.950 6.759 1.00 59.22 282 ARG A C 1
ATOM 2214 O O . ARG A 1 282 ? 13.534 -7.083 7.638 1.00 59.22 282 ARG A O 1
ATOM 2221 N N . SER A 1 283 ? 15.682 -6.895 7.006 1.00 54.34 283 SER A N 1
ATOM 2222 C CA . SER A 1 283 ? 16.214 -6.949 8.374 1.00 54.34 283 SER A CA 1
ATOM 2223 C C . SER A 1 283 ? 15.932 -5.669 9.161 1.00 54.34 283 SER A C 1
ATOM 2225 O O . SER A 1 283 ? 15.621 -5.749 10.336 1.00 54.34 283 SER A O 1
ATOM 2227 N N . VAL A 1 284 ? 15.984 -4.498 8.517 1.00 45.94 284 VAL A N 1
ATOM 2228 C CA . VAL A 1 284 ? 15.656 -3.210 9.157 1.00 45.94 284 VAL A CA 1
ATOM 2229 C C . VAL A 1 284 ? 14.143 -3.022 9.320 1.00 45.94 284 VAL A C 1
ATOM 2231 O O . VAL A 1 284 ? 13.704 -2.399 10.269 1.00 45.94 284 VAL A O 1
ATOM 2234 N N . SER A 1 285 ? 13.310 -3.596 8.448 1.00 40.59 285 SER A N 1
ATOM 2235 C CA . SER A 1 285 ? 11.845 -3.562 8.594 1.00 40.59 285 SER A CA 1
ATOM 2236 C C . SER A 1 285 ? 11.339 -4.336 9.816 1.00 40.59 285 SER A C 1
ATOM 2238 O O . SER A 1 285 ? 10.167 -4.195 10.155 1.00 40.59 285 SER A O 1
ATOM 2240 N N . LEU A 1 286 ? 12.183 -5.162 10.440 1.00 34.53 286 LEU A N 1
ATOM 2241 C CA . LEU A 1 286 ? 11.874 -5.835 11.699 1.00 34.53 286 LEU A CA 1
ATOM 2242 C C . LEU A 1 286 ? 12.204 -4.963 12.924 1.00 34.53 286 LEU A C 1
ATOM 2244 O O . LEU A 1 286 ? 11.685 -5.259 13.989 1.00 34.53 286 LEU A O 1
ATOM 2248 N N . ASP A 1 287 ? 12.951 -3.861 12.757 1.00 30.42 287 ASP A N 1
ATOM 2249 C CA . ASP A 1 287 ? 13.352 -2.951 13.833 1.00 30.42 287 ASP A CA 1
ATOM 2250 C C . ASP A 1 287 ? 13.355 -1.474 13.374 1.00 30.42 287 ASP A C 1
ATOM 2252 O O . ASP A 1 287 ? 14.287 -1.002 12.722 1.00 30.42 287 ASP A O 1
ATOM 2256 N N . SER A 1 288 ? 12.358 -0.716 13.844 1.00 30.09 288 SER A N 1
ATOM 2257 C CA . SER A 1 288 ? 12.315 0.757 14.002 1.00 30.09 288 SER A CA 1
ATOM 2258 C C . SER A 1 288 ? 11.431 1.600 13.049 1.00 30.09 288 SER A C 1
ATOM 2260 O O . SER A 1 288 ? 11.598 1.566 11.826 1.00 30.09 288 SER A O 1
ATOM 2262 N N . PRO A 1 289 ? 10.558 2.467 13.617 1.00 31.97 289 PRO A N 1
ATOM 2263 C CA . PRO A 1 289 ? 9.610 3.326 12.907 1.00 31.97 289 PRO A CA 1
ATOM 2264 C C . PRO A 1 289 ? 10.103 4.779 12.757 1.00 31.97 289 PRO A C 1
ATOM 2266 O O . PRO A 1 289 ? 9.512 5.683 13.337 1.00 31.97 289 PRO A O 1
ATOM 2269 N N . ASN A 1 290 ? 11.179 5.051 12.007 1.00 37.41 290 ASN A N 1
ATOM 2270 C CA . ASN A 1 290 ? 11.429 6.428 11.542 1.00 37.41 290 ASN A CA 1
ATOM 2271 C C . ASN A 1 290 ? 12.529 6.540 10.475 1.00 37.41 290 ASN A C 1
ATOM 2273 O O . ASN A 1 290 ? 13.643 6.053 10.665 1.00 37.41 290 ASN A O 1
ATOM 2277 N N . ARG A 1 291 ? 12.258 7.268 9.382 1.00 35.62 291 ARG A N 1
ATOM 2278 C CA . ARG A 1 291 ? 13.293 7.836 8.493 1.00 35.62 291 ARG A CA 1
ATOM 2279 C C . ARG A 1 291 ? 12.891 9.218 7.970 1.00 35.62 291 ARG A C 1
ATOM 2281 O O . ARG A 1 291 ? 11.752 9.418 7.566 1.00 35.62 291 ARG A O 1
ATOM 2288 N N . MET A 1 292 ? 13.870 10.129 7.939 1.00 29.34 292 MET A N 1
ATOM 2289 C CA . MET A 1 292 ? 13.782 11.508 7.433 1.00 29.34 292 MET A CA 1
ATOM 2290 C C . MET A 1 292 ? 14.070 11.658 5.922 1.00 29.34 292 MET A C 1
ATOM 2292 O O . MET A 1 292 ? 14.793 10.848 5.342 1.00 29.34 292 MET A O 1
ATOM 2296 N N . ALA A 1 293 ? 13.606 12.807 5.393 1.00 34.81 293 ALA A N 1
ATOM 2297 C CA . ALA A 1 29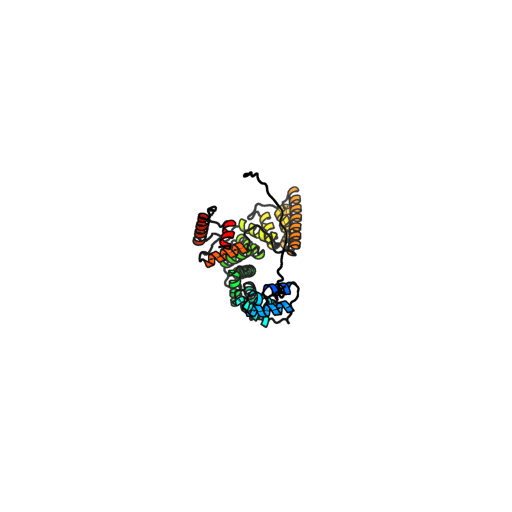3 ? 13.992 13.543 4.171 1.00 34.81 293 ALA A CA 1
ATOM 2298 C C . ALA A 1 293 ? 13.187 13.327 2.868 1.00 34.81 293 ALA A C 1
ATOM 2300 O O . ALA A 1 293 ? 13.742 13.161 1.790 1.00 34.81 293 ALA A O 1
ATOM 2301 N N . LEU A 1 294 ? 11.868 13.439 2.998 1.00 36.34 294 LEU A N 1
ATOM 2302 C CA . LEU A 1 294 ? 10.873 14.094 2.123 1.00 36.34 294 LEU A CA 1
ATOM 2303 C C . LEU A 1 294 ? 9.881 14.761 3.114 1.00 36.34 294 LEU A C 1
ATOM 2305 O O . LEU A 1 294 ? 9.968 14.408 4.298 1.00 36.34 294 LEU A O 1
ATOM 2309 N N . PRO A 1 295 ? 9.002 15.728 2.757 1.00 39.22 295 PRO A N 1
ATOM 2310 C CA . PRO A 1 295 ? 8.016 16.210 3.729 1.00 39.22 295 PRO A CA 1
ATOM 2311 C C . PRO A 1 295 ? 7.321 14.988 4.327 1.00 39.22 295 PRO A C 1
ATOM 2313 O O . PRO A 1 295 ? 6.862 14.115 3.587 1.00 39.22 295 PRO A O 1
ATOM 2316 N N . THR A 1 296 ? 7.371 14.861 5.655 1.00 42.00 296 THR A N 1
ATOM 2317 C CA . THR A 1 296 ? 6.831 13.692 6.347 1.00 42.00 296 THR A CA 1
ATOM 2318 C C . THR A 1 296 ? 5.393 13.512 5.876 1.00 42.00 296 THR A C 1
ATOM 2320 O O . THR A 1 296 ? 4.677 14.490 5.678 1.00 42.00 296 THR A O 1
ATOM 2323 N N . VAL A 1 297 ? 4.961 12.277 5.649 1.00 43.41 297 VAL A N 1
ATOM 2324 C CA . VAL A 1 297 ? 3.591 11.985 5.192 1.00 43.41 297 VAL A CA 1
ATOM 2325 C C . VAL A 1 297 ? 2.552 12.696 6.073 1.00 43.41 297 VAL A C 1
ATOM 2327 O O . VAL A 1 297 ? 1.586 13.269 5.576 1.00 43.41 297 VAL A O 1
ATOM 2330 N N . GLU A 1 298 ? 2.832 12.754 7.372 1.00 41.12 298 GLU A N 1
ATOM 2331 C CA . GLU A 1 298 ? 2.096 13.517 8.377 1.00 41.12 298 GLU A CA 1
ATOM 2332 C C . GLU A 1 298 ? 2.067 15.029 8.097 1.00 41.12 298 GLU A C 1
ATOM 2334 O O . GLU A 1 298 ? 1.002 15.632 8.130 1.00 41.12 298 GLU A O 1
ATOM 2339 N N . LEU A 1 299 ? 3.192 15.629 7.702 1.00 43.94 299 LEU A N 1
ATOM 2340 C CA . LEU A 1 299 ? 3.300 17.049 7.364 1.00 43.94 299 LEU A CA 1
ATOM 2341 C C . LEU A 1 299 ? 2.422 17.427 6.160 1.00 43.94 299 LEU A C 1
ATOM 2343 O O . LEU A 1 299 ? 1.748 18.458 6.164 1.00 43.94 299 LEU A O 1
ATOM 2347 N N . VAL A 1 300 ? 2.392 16.577 5.129 1.00 48.62 300 VAL A N 1
ATOM 2348 C CA . VAL A 1 300 ? 1.554 16.790 3.936 1.00 48.62 300 VAL A CA 1
ATOM 2349 C C . VAL A 1 300 ? 0.069 16.646 4.280 1.00 48.62 300 VAL A C 1
ATOM 2351 O O . VAL A 1 300 ? -0.739 17.481 3.870 1.00 48.62 300 VAL A O 1
ATOM 2354 N N . ILE A 1 301 ? -0.294 15.627 5.063 1.00 48.94 301 ILE A N 1
ATOM 2355 C CA . ILE A 1 301 ? -1.677 15.376 5.500 1.00 48.94 301 ILE A CA 1
ATOM 2356 C C . ILE A 1 301 ? -2.176 16.497 6.418 1.00 48.94 301 ILE A C 1
ATOM 2358 O O . ILE A 1 301 ? -3.297 16.981 6.252 1.00 48.94 301 ILE A O 1
ATOM 2362 N N . ASN A 1 302 ? -1.349 16.953 7.357 1.00 50.03 302 ASN A N 1
ATOM 2363 C CA . ASN A 1 302 ? -1.694 18.042 8.264 1.00 50.03 302 ASN A CA 1
ATOM 2364 C C . ASN A 1 302 ? -1.882 19.351 7.507 1.00 50.03 302 ASN A C 1
ATOM 2366 O O . ASN A 1 302 ? -2.892 20.024 7.698 1.00 50.03 302 ASN A O 1
ATOM 2370 N N . THR A 1 303 ? -0.991 19.646 6.562 1.00 53.78 303 THR A N 1
ATOM 2371 C CA . THR A 1 303 ? -1.129 20.820 5.697 1.00 53.78 303 THR A CA 1
ATOM 2372 C C . THR A 1 303 ? -2.431 20.765 4.888 1.00 53.78 303 THR A C 1
ATOM 2374 O O . THR A 1 303 ? -3.173 21.745 4.836 1.00 53.78 303 THR A O 1
ATOM 2377 N N . GLN A 1 304 ? -2.771 19.614 4.298 1.00 58.66 304 GLN A N 1
ATOM 2378 C CA . GLN A 1 304 ? -4.031 19.441 3.561 1.00 58.66 304 GLN A CA 1
ATOM 2379 C C . GLN A 1 304 ? -5.263 19.617 4.459 1.00 58.66 304 GLN A C 1
ATOM 2381 O O . GLN A 1 304 ? -6.240 20.248 4.052 1.00 58.66 304 GLN A O 1
ATOM 2386 N N . ARG A 1 305 ? -5.208 19.108 5.693 1.00 56.69 305 ARG A N 1
ATOM 2387 C CA . ARG A 1 305 ? -6.261 19.254 6.704 1.00 56.69 305 ARG A CA 1
ATOM 2388 C C . ARG A 1 305 ? -6.452 20.711 7.133 1.00 56.69 305 ARG A C 1
ATOM 2390 O O . ARG A 1 305 ? -7.590 21.173 7.158 1.00 56.69 305 ARG A O 1
ATOM 2397 N N . VAL A 1 306 ? -5.371 21.444 7.410 1.00 60.41 306 VAL A N 1
ATOM 2398 C CA . VAL A 1 306 ? -5.416 22.874 7.773 1.00 60.41 306 VAL A CA 1
ATOM 2399 C C . VAL A 1 306 ? -6.001 23.706 6.628 1.00 60.41 306 VAL A C 1
ATOM 2401 O O . VAL A 1 306 ? -6.884 24.540 6.842 1.00 60.41 306 VAL A O 1
ATOM 2404 N N . LEU A 1 307 ? -5.584 23.435 5.389 1.00 65.50 307 LEU A N 1
ATOM 2405 C CA . LEU A 1 307 ? -6.125 24.106 4.204 1.00 65.50 307 LEU A CA 1
ATOM 2406 C C . LEU A 1 307 ? -7.615 23.795 3.990 1.00 65.50 307 LEU A C 1
ATOM 2408 O O . LEU A 1 307 ? -8.383 24.697 3.654 1.00 65.50 307 LEU A O 1
ATOM 2412 N N . ALA A 1 308 ? -8.051 22.555 4.231 1.00 59.03 308 ALA A N 1
ATOM 2413 C CA . ALA A 1 308 ? -9.458 22.168 4.138 1.00 59.03 308 ALA A CA 1
ATOM 2414 C C . ALA A 1 308 ? -10.325 22.850 5.210 1.00 59.03 308 ALA A C 1
ATOM 2416 O O . ALA A 1 308 ? -11.382 23.388 4.885 1.00 59.03 308 ALA A O 1
ATOM 2417 N N . GLN A 1 309 ? -9.863 22.900 6.465 1.00 61.81 309 GLN A N 1
ATOM 2418 C CA . GLN A 1 309 ? -10.571 23.569 7.567 1.00 61.81 309 GLN A CA 1
ATOM 2419 C C . GLN A 1 309 ? -10.763 25.070 7.328 1.00 61.81 309 GLN A C 1
ATOM 2421 O O . GLN A 1 309 ? -11.767 25.640 7.746 1.00 61.81 309 GLN A O 1
ATOM 2426 N N . ARG A 1 310 ? -9.825 25.711 6.624 1.00 64.00 310 ARG A N 1
ATOM 2427 C CA . ARG A 1 310 ? -9.912 27.131 6.255 1.00 64.00 310 ARG A CA 1
ATOM 2428 C C . ARG A 1 310 ? -10.701 27.383 4.963 1.00 64.00 310 ARG A C 1
ATOM 2430 O O . ARG A 1 310 ? -10.774 28.523 4.516 1.00 64.00 310 ARG A O 1
ATOM 2437 N N . GLY A 1 311 ? -11.276 26.345 4.346 1.00 63.69 311 GLY A N 1
ATOM 2438 C CA . GLY A 1 311 ? -11.995 26.451 3.070 1.00 63.69 311 GLY A CA 1
ATOM 2439 C C . GLY A 1 311 ? -11.091 26.812 1.884 1.00 63.69 311 GLY A C 1
ATOM 2440 O O . GLY A 1 311 ? -11.571 27.305 0.863 1.00 63.69 311 GLY A O 1
ATOM 2441 N N . LEU A 1 312 ? -9.781 26.599 2.030 1.00 61.03 312 LEU A N 1
ATOM 2442 C CA . LEU A 1 312 ? -8.751 26.973 1.060 1.00 61.03 312 LEU A CA 1
ATOM 2443 C C . LEU A 1 312 ? -8.327 25.811 0.158 1.00 61.03 312 LEU A C 1
ATOM 2445 O O . LEU A 1 312 ? -7.574 26.051 -0.776 1.00 61.03 312 LEU A O 1
ATOM 2449 N N . LEU A 1 313 ? -8.794 24.585 0.423 1.00 64.75 313 LEU A N 1
ATOM 2450 C CA . LEU A 1 313 ? -8.518 23.403 -0.394 1.00 64.75 313 LEU A CA 1
ATOM 2451 C C . LEU A 1 313 ? -9.569 23.267 -1.509 1.00 64.75 313 LEU A C 1
ATOM 2453 O O . LEU A 1 313 ? -10.674 22.776 -1.287 1.00 64.75 313 LEU A O 1
ATOM 2457 N N . ASP A 1 314 ? -9.238 23.711 -2.716 1.00 62.50 314 ASP A N 1
ATOM 2458 C CA . ASP A 1 314 ? -10.014 23.476 -3.935 1.00 62.50 314 ASP A CA 1
ATOM 2459 C C . ASP A 1 314 ? -9.577 22.181 -4.653 1.00 62.50 314 ASP A C 1
ATOM 2461 O O . ASP A 1 314 ? -8.464 21.692 -4.452 1.00 62.50 314 ASP A O 1
ATOM 2465 N N . SER A 1 315 ? -10.474 21.580 -5.453 1.00 49.72 315 SER A N 1
ATOM 2466 C CA . SER A 1 315 ? -10.250 20.287 -6.120 1.00 49.72 315 SER A CA 1
ATOM 2467 C C . SER A 1 315 ? -9.000 20.339 -7.003 1.00 49.72 315 SER A C 1
ATOM 2469 O O . SER A 1 315 ? -9.023 20.892 -8.103 1.00 49.72 315 SER A O 1
ATOM 2471 N N . ALA A 1 316 ? -7.898 19.777 -6.511 1.00 41.84 316 ALA A N 1
ATOM 2472 C CA . ALA A 1 316 ? -6.650 19.691 -7.249 1.00 41.84 316 ALA A CA 1
ATOM 2473 C C . ALA A 1 316 ? -6.778 18.615 -8.333 1.00 41.84 316 ALA A C 1
ATOM 2475 O O . ALA A 1 316 ? -6.806 17.419 -8.039 1.00 41.84 3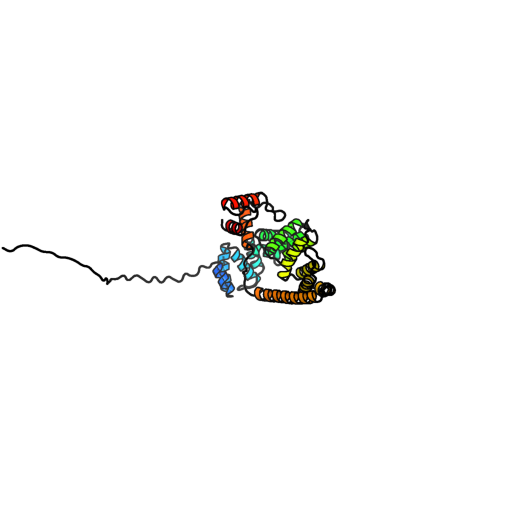16 ALA A O 1
ATOM 2476 N N . VAL A 1 317 ? -6.851 19.049 -9.587 1.00 33.72 317 VAL A N 1
ATOM 2477 C CA . VAL A 1 317 ? -6.666 18.179 -10.750 1.00 33.72 317 VAL A CA 1
ATOM 2478 C C . VAL A 1 317 ? -5.155 18.109 -11.013 1.00 33.72 317 VAL A C 1
ATOM 2480 O O . VAL A 1 317 ? -4.459 19.120 -10.965 1.00 33.72 317 VAL A O 1
ATOM 2483 N N . ASP A 1 318 ? -4.614 16.906 -11.202 1.00 31.44 318 ASP A N 1
ATOM 2484 C CA . ASP A 1 318 ? -3.238 16.689 -11.687 1.00 31.44 318 ASP A CA 1
ATOM 2485 C C . ASP A 1 318 ? -2.070 17.226 -10.847 1.00 31.44 318 ASP A C 1
ATOM 2487 O O . ASP A 1 318 ? -1.005 17.529 -11.371 1.00 31.44 318 ASP A O 1
ATOM 2491 N N . GLY A 1 319 ? -2.217 17.301 -9.517 1.00 39.38 319 GLY A N 1
ATOM 2492 C CA . GLY A 1 319 ? -1.121 17.782 -8.654 1.00 39.38 319 GLY A CA 1
ATOM 2493 C C . GLY A 1 319 ? -0.816 19.272 -8.851 1.00 39.38 319 GLY A C 1
ATOM 2494 O O . GLY A 1 319 ? 0.134 19.806 -8.281 1.00 39.38 319 GLY A O 1
ATOM 2495 N N . ILE A 1 320 ? -1.661 19.954 -9.621 1.00 43.34 320 ILE A N 1
ATOM 2496 C CA . ILE A 1 320 ? -1.689 21.393 -9.764 1.00 43.34 320 ILE A CA 1
ATOM 2497 C C . ILE A 1 320 ? -2.583 21.912 -8.641 1.00 43.34 320 ILE A C 1
ATOM 2499 O O . ILE A 1 320 ? -3.777 21.619 -8.581 1.00 43.34 320 ILE A O 1
ATOM 2503 N N . LEU A 1 321 ? -1.992 22.680 -7.725 1.00 54.75 321 LEU A N 1
ATOM 2504 C CA . LEU A 1 321 ? -2.746 23.348 -6.670 1.00 54.75 321 LEU A CA 1
ATOM 2505 C C . LEU A 1 321 ? -3.830 24.216 -7.305 1.00 54.75 321 LEU A C 1
ATOM 2507 O O . LEU A 1 321 ? -3.533 24.999 -8.222 1.00 54.75 321 LEU A O 1
ATOM 2511 N N . GLY A 1 322 ? -5.060 24.066 -6.811 1.00 61.03 322 GLY A N 1
ATOM 2512 C CA . GLY A 1 322 ? -6.194 24.873 -7.238 1.00 61.03 322 GLY A CA 1
ATOM 2513 C C . GLY A 1 322 ? -5.888 26.370 -7.111 1.00 61.03 322 GLY A C 1
ATOM 2514 O O . GLY A 1 322 ? -5.019 26.766 -6.324 1.00 61.03 322 GLY A O 1
ATOM 2515 N N . PRO A 1 323 ? -6.531 27.225 -7.919 1.00 64.44 323 PRO A N 1
ATOM 2516 C CA . PRO A 1 323 ? -6.231 28.652 -7.960 1.00 64.44 323 PRO A CA 1
ATOM 2517 C C . PRO A 1 323 ? -6.369 29.335 -6.590 1.00 64.44 323 PRO A C 1
ATOM 2519 O O . PRO A 1 323 ? -5.559 30.212 -6.285 1.00 64.44 323 PRO A O 1
ATOM 2522 N N . LYS A 1 324 ? -7.308 28.908 -5.730 1.00 66.06 324 LYS A N 1
ATOM 2523 C CA . LYS A 1 324 ? -7.438 29.448 -4.365 1.00 66.06 324 LYS A CA 1
ATOM 2524 C C . LYS A 1 324 ? -6.289 28.984 -3.474 1.00 66.06 324 LYS A C 1
ATOM 2526 O O . LYS A 1 324 ? -5.644 29.821 -2.841 1.00 66.06 324 LYS A O 1
ATOM 2531 N N . THR A 1 325 ? -5.979 27.686 -3.484 1.00 65.00 325 THR A N 1
ATOM 2532 C CA . THR A 1 325 ? -4.848 27.115 -2.734 1.00 65.00 325 THR A CA 1
ATOM 2533 C C . THR A 1 325 ? -3.524 27.788 -3.128 1.00 65.00 325 THR A C 1
ATOM 2535 O O . THR A 1 325 ? -2.714 28.152 -2.275 1.00 65.00 325 THR A O 1
ATOM 2538 N N . ARG A 1 326 ? -3.309 28.018 -4.430 1.00 69.50 326 ARG A N 1
ATOM 2539 C CA . ARG A 1 326 ? -2.092 28.644 -4.966 1.00 69.50 326 ARG A CA 1
ATOM 2540 C C . ARG A 1 326 ? -1.976 30.116 -4.583 1.00 69.50 326 ARG A C 1
ATOM 2542 O O . ARG A 1 326 ? -0.901 30.543 -4.170 1.00 69.50 326 ARG A O 1
ATOM 2549 N N . ALA A 1 327 ? -3.070 30.872 -4.676 1.00 71.44 327 ALA A N 1
ATOM 2550 C CA . ALA A 1 327 ? -3.101 32.271 -4.259 1.00 71.44 327 ALA A CA 1
ATOM 2551 C C . ALA A 1 327 ? -2.805 32.419 -2.756 1.00 71.44 327 ALA A C 1
ATOM 2553 O O . ALA A 1 327 ? -2.041 33.300 -2.364 1.00 71.44 327 ALA A O 1
ATOM 2554 N N . ALA A 1 328 ? -3.342 31.522 -1.921 1.00 66.88 328 ALA A N 1
ATOM 2555 C CA . ALA A 1 328 ? -3.064 31.500 -0.486 1.00 66.88 328 ALA A CA 1
ATOM 2556 C C . ALA A 1 328 ? -1.582 31.200 -0.187 1.00 66.88 328 ALA A C 1
ATOM 2558 O O . ALA A 1 328 ? -0.956 31.899 0.612 1.00 66.88 328 ALA A O 1
ATOM 2559 N N . ILE A 1 329 ? -0.998 30.213 -0.875 1.00 68.44 329 ILE A N 1
ATOM 2560 C CA . ILE A 1 329 ? 0.423 29.856 -0.747 1.00 68.44 329 ILE A CA 1
ATOM 2561 C C . ILE A 1 329 ? 1.334 31.004 -1.194 1.00 68.44 329 ILE A C 1
ATOM 2563 O O . ILE A 1 329 ? 2.271 31.346 -0.476 1.00 68.44 329 ILE A O 1
ATOM 2567 N N . GLN A 1 330 ? 1.039 31.655 -2.320 1.00 70.00 330 GLN A N 1
ATOM 2568 C CA . GLN A 1 330 ? 1.807 32.808 -2.804 1.00 70.00 330 GLN A CA 1
ATOM 2569 C C . GLN A 1 330 ? 1.701 34.010 -1.854 1.00 70.00 330 GLN A C 1
ATOM 2571 O O . GLN A 1 330 ? 2.703 34.660 -1.554 1.00 70.00 330 GLN A O 1
ATOM 2576 N N . ALA A 1 331 ? 0.510 34.289 -1.315 1.00 70.12 331 ALA A N 1
ATOM 2577 C CA . ALA A 1 331 ? 0.325 35.348 -0.325 1.00 70.12 331 ALA A CA 1
ATOM 2578 C C . ALA A 1 331 ? 1.155 35.095 0.948 1.00 70.12 331 ALA A C 1
ATOM 2580 O O . ALA A 1 331 ? 1.796 36.016 1.462 1.00 70.12 331 ALA A O 1
ATOM 2581 N N . LEU A 1 332 ? 1.202 33.844 1.420 1.00 65.38 332 LEU A N 1
ATOM 2582 C CA . LEU A 1 332 ? 2.028 33.431 2.558 1.00 65.38 332 LEU A CA 1
ATOM 2583 C C . LEU A 1 332 ? 3.524 33.532 2.254 1.00 65.38 332 LEU A C 1
ATOM 2585 O O . LEU A 1 332 ? 4.259 34.133 3.038 1.00 65.38 332 LEU A O 1
ATOM 2589 N N . GLN A 1 333 ? 3.972 33.027 1.101 1.00 70.00 333 GLN A N 1
ATOM 2590 C CA . GLN A 1 333 ? 5.365 33.153 0.667 1.00 70.00 333 GLN A CA 1
ATOM 2591 C C . GLN A 1 333 ? 5.783 34.625 0.632 1.00 70.00 333 GLN A C 1
ATOM 2593 O O . GLN A 1 333 ? 6.865 34.976 1.095 1.00 70.00 333 GLN A O 1
ATOM 2598 N N . LYS A 1 334 ? 4.921 35.512 0.114 1.00 74.81 334 LYS A N 1
ATOM 2599 C CA . LYS A 1 334 ? 5.191 36.955 0.033 1.00 74.81 334 LYS A CA 1
ATOM 2600 C C . LYS A 1 334 ? 5.292 37.592 1.417 1.00 74.81 334 LYS A C 1
ATOM 2602 O O . LYS A 1 334 ? 6.217 38.363 1.665 1.00 74.81 334 LYS A O 1
ATOM 2607 N N . LYS A 1 335 ? 4.378 37.248 2.329 1.00 72.00 335 LYS A N 1
ATOM 2608 C CA . LYS A 1 335 ? 4.381 37.738 3.717 1.00 72.00 335 LYS A CA 1
ATOM 2609 C C . LYS A 1 335 ? 5.640 37.304 4.477 1.00 72.00 335 LYS A C 1
ATOM 2611 O O . LYS A 1 335 ? 6.186 38.088 5.246 1.00 72.00 335 LYS A O 1
ATOM 2616 N N . LEU A 1 336 ? 6.106 36.082 4.227 1.00 66.06 336 LEU A N 1
ATOM 2617 C CA . LEU A 1 336 ? 7.253 35.466 4.898 1.00 66.06 336 LEU A CA 1
ATOM 2618 C C . LEU A 1 336 ? 8.588 35.688 4.169 1.00 66.06 336 LEU A C 1
ATOM 2620 O O . LEU A 1 336 ? 9.611 35.177 4.612 1.00 66.06 336 LEU A O 1
ATOM 2624 N N . ARG A 1 337 ? 8.593 36.450 3.065 1.00 75.88 337 ARG A N 1
ATOM 2625 C CA . ARG A 1 337 ? 9.771 36.686 2.207 1.00 75.88 337 ARG A CA 1
ATOM 2626 C C . ARG A 1 337 ? 10.431 35.393 1.695 1.00 75.88 337 ARG A C 1
ATOM 2628 O O . ARG A 1 337 ? 11.639 35.353 1.485 1.00 75.88 337 ARG A O 1
ATOM 2635 N N . LEU A 1 338 ? 9.633 34.351 1.467 1.00 66.56 338 LEU A N 1
ATOM 2636 C CA . LEU A 1 338 ? 10.073 33.086 0.878 1.00 66.56 338 LEU A CA 1
ATOM 2637 C C . LEU A 1 338 ? 10.071 33.158 -0.665 1.00 66.56 338 LEU A C 1
ATOM 2639 O O . LEU A 1 338 ? 9.372 34.003 -1.243 1.00 66.56 338 LEU A O 1
ATOM 2643 N N . PRO A 1 339 ? 10.811 32.266 -1.355 1.00 63.69 339 PRO A N 1
ATOM 2644 C CA . PRO A 1 339 ? 10.802 32.176 -2.814 1.00 63.69 339 PRO A CA 1
ATOM 2645 C C . PRO A 1 339 ? 9.384 31.977 -3.373 1.00 63.69 339 PRO A C 1
ATOM 2647 O O . PRO A 1 339 ? 8.653 31.095 -2.929 1.00 63.69 339 PRO A O 1
ATOM 2650 N N . GLN A 1 340 ? 8.998 32.786 -4.363 1.00 66.38 340 GLN A N 1
ATOM 2651 C CA . GLN A 1 340 ? 7.646 32.814 -4.947 1.00 66.38 340 GLN A CA 1
ATOM 2652 C C . GLN A 1 340 ? 7.460 31.733 -6.021 1.00 66.38 340 GLN A C 1
ATOM 2654 O O . GLN A 1 340 ? 7.164 32.021 -7.178 1.00 66.38 340 GLN A O 1
ATOM 2659 N N . THR A 1 341 ? 7.683 30.474 -5.657 1.00 60.09 341 THR A N 1
ATOM 2660 C CA . THR A 1 341 ? 7.675 29.349 -6.606 1.00 60.09 341 THR A CA 1
ATOM 2661 C C . THR A 1 341 ? 6.266 28.883 -6.980 1.00 60.09 341 THR A C 1
ATOM 2663 O O . THR A 1 341 ? 6.110 28.102 -7.914 1.00 60.09 341 THR A O 1
ATOM 2666 N N . GLY A 1 342 ? 5.225 29.316 -6.255 1.00 51.94 342 GLY A N 1
ATOM 2667 C CA . GLY A 1 342 ? 3.845 28.860 -6.473 1.00 51.94 342 GLY A CA 1
ATOM 2668 C C . GLY A 1 342 ? 3.584 27.405 -6.057 1.00 51.94 342 GLY A C 1
ATOM 2669 O O . GLY A 1 342 ? 2.452 26.937 -6.167 1.00 51.94 342 GLY A O 1
ATOM 2670 N N . GLN A 1 343 ? 4.605 26.713 -5.543 1.00 54.69 343 GLN A N 1
ATOM 2671 C CA . GLN A 1 343 ? 4.510 25.434 -4.848 1.00 54.69 343 GLN A CA 1
ATOM 2672 C C . GLN A 1 343 ? 4.991 25.605 -3.399 1.00 54.69 343 GLN A C 1
ATOM 2674 O O . GLN A 1 343 ? 5.914 26.385 -3.155 1.00 54.69 343 GLN A O 1
ATOM 2679 N N . PRO A 1 344 ? 4.387 24.907 -2.425 1.00 57.62 344 PRO A N 1
ATOM 2680 C CA . PRO A 1 344 ? 4.772 25.035 -1.033 1.00 57.62 344 PRO A CA 1
ATOM 2681 C C . PRO A 1 344 ? 6.148 24.395 -0.828 1.00 57.62 344 PRO A C 1
ATOM 2683 O O . PRO A 1 344 ? 6.339 23.209 -1.087 1.00 57.62 344 PRO A O 1
ATOM 2686 N N . SER A 1 345 ? 7.122 25.196 -0.390 1.00 56.62 345 SER A N 1
ATOM 2687 C CA . SER A 1 345 ? 8.436 24.700 0.024 1.00 56.62 345 SER A CA 1
ATOM 2688 C C . SER A 1 345 ? 8.314 23.883 1.315 1.00 56.62 345 SER A C 1
ATOM 2690 O O . SER A 1 345 ? 7.364 24.062 2.076 1.00 56.62 345 SER A O 1
ATOM 2692 N N . ASN A 1 346 ? 9.294 23.021 1.607 1.00 52.41 346 ASN A N 1
ATOM 2693 C CA . ASN A 1 346 ? 9.318 22.248 2.859 1.00 52.41 346 ASN A CA 1
ATOM 2694 C C . ASN A 1 346 ? 9.214 23.151 4.105 1.00 52.41 346 ASN A C 1
ATOM 2696 O O . ASN A 1 346 ? 8.536 22.800 5.064 1.00 52.41 346 ASN A O 1
ATOM 2700 N N . GLU A 1 347 ? 9.827 24.336 4.063 1.00 50.41 347 GLU A N 1
ATOM 2701 C CA . GLU A 1 347 ? 9.724 25.361 5.113 1.00 50.41 347 GLU A CA 1
ATOM 2702 C C . GLU A 1 347 ? 8.306 25.922 5.252 1.00 50.41 347 GLU A C 1
ATOM 2704 O O . GLU A 1 347 ? 7.828 26.126 6.364 1.00 50.41 347 GLU A O 1
ATOM 2709 N N . LEU A 1 348 ? 7.604 26.133 4.135 1.00 58.56 348 LEU A N 1
ATOM 2710 C CA . LEU A 1 348 ? 6.228 26.614 4.153 1.00 58.56 348 LEU A CA 1
ATOM 2711 C C . LEU A 1 348 ? 5.261 25.538 4.665 1.00 58.56 348 LEU A C 1
ATOM 2713 O O . LEU A 1 348 ? 4.348 25.862 5.415 1.00 58.56 348 LEU A O 1
ATOM 2717 N N . LEU A 1 349 ? 5.474 24.268 4.306 1.00 58.56 349 LEU A N 1
ATOM 2718 C CA . LEU A 1 349 ? 4.682 23.147 4.824 1.00 58.56 349 LEU A CA 1
ATOM 2719 C C . LEU A 1 349 ? 4.846 23.001 6.345 1.00 58.56 349 LEU A C 1
ATOM 2721 O O . LEU A 1 349 ? 3.860 22.818 7.047 1.00 58.56 349 LEU A O 1
ATOM 2725 N N . LEU A 1 350 ? 6.069 23.164 6.863 1.00 53.56 350 LEU A N 1
ATOM 2726 C CA . LEU A 1 350 ? 6.361 23.171 8.306 1.00 53.56 350 LEU A CA 1
ATOM 2727 C C . LEU A 1 350 ? 5.702 24.328 9.063 1.00 53.56 350 LEU A C 1
ATOM 2729 O O . LEU A 1 350 ? 5.430 24.194 10.253 1.00 53.56 350 LEU A O 1
ATOM 2733 N N . LEU A 1 351 ? 5.476 25.460 8.399 1.00 56.19 351 LEU A N 1
ATOM 2734 C CA . LEU A 1 351 ? 4.810 26.618 8.992 1.00 56.19 351 LEU A CA 1
ATOM 2735 C C . LEU A 1 351 ? 3.283 26.487 8.943 1.00 56.19 351 LEU A C 1
ATOM 2737 O O . LEU A 1 351 ? 2.635 26.785 9.935 1.00 56.19 351 LEU A O 1
ATOM 2741 N N . ILE A 1 352 ? 2.715 25.988 7.837 1.00 58.78 352 ILE A N 1
ATOM 2742 C CA . ILE A 1 352 ? 1.265 25.724 7.712 1.00 58.78 352 ILE A CA 1
ATOM 2743 C C . ILE A 1 352 ? 0.807 24.589 8.649 1.00 58.78 352 ILE A C 1
ATOM 2745 O O . ILE A 1 352 ? -0.351 24.537 9.044 1.00 58.78 352 ILE A O 1
ATOM 2749 N N . ASP A 1 353 ? 1.697 23.663 9.001 1.00 48.78 353 ASP A N 1
ATOM 2750 C CA . ASP A 1 353 ? 1.424 22.627 10.005 1.00 48.78 353 ASP A CA 1
ATOM 2751 C C . ASP A 1 353 ? 1.353 23.185 11.438 1.00 48.78 353 ASP A C 1
ATOM 2753 O O . ASP A 1 353 ? 0.661 22.624 12.286 1.00 48.78 353 ASP A O 1
ATOM 2757 N N . LYS A 1 354 ? 2.056 24.292 11.719 1.00 52.16 354 LYS A N 1
ATOM 2758 C CA . LYS A 1 354 ? 2.191 24.852 13.073 1.00 52.16 354 LYS A CA 1
ATOM 2759 C C . LYS A 1 354 ? 1.202 25.975 13.403 1.00 52.16 354 LYS A C 1
ATOM 2761 O O . LYS A 1 354 ? 0.912 26.137 14.584 1.00 52.16 354 LYS A O 1
ATOM 2766 N N . ASP A 1 355 ? 0.687 26.698 12.405 1.00 43.38 355 ASP A N 1
ATOM 2767 C CA . ASP A 1 355 ? -0.196 27.879 12.529 1.00 43.38 355 ASP A CA 1
ATOM 2768 C C . ASP A 1 355 ? -1.261 27.932 11.412 1.00 43.38 355 ASP A C 1
ATOM 2770 O O . ASP A 1 355 ? -2.254 28.698 11.535 1.00 43.38 355 ASP A O 1
#

Mean predicted aligned error: 14.24 Å

Radius of gyration: 31.72 Å; Cα contacts (8 Å, |Δi|>4): 499; chains: 1; bounding box: 70×90×107 Å